Protein 1TZF (pdb70)

CATH classification: 3.90.550.10

Radius of gyration: 19.55 Å; Cα contacts (8 Å, |Δi|>4): 509; chains: 1; bounding box: 61×42×56 Å

Sequence (251 aa):
MASKAVILAGGLGVKPKPMVEIGGKPILWHIMKMYSVHGIKDFIICCGYKGYVIKEYFANYFLHMSDVTFHMAENRMEVHHKRVEPWNVTLVDTGDSSMTGGRLKRVAEYVKDDEAFLFTYGDGVADLDIKATIDFHKAHGKKATLTATFPPGRFGALDIQAGQVRSFQEKPKGDGAMINGGFFVLNPSVIDLIDNDATTWEQEPLMTLAQQGELMAFEHPGFWQPMDTLRDKVYLEGLWEKGKAPWKTWE

Secondary structure (DSSP, 8-state):
---EEEEEE-S-----GGG-EETTEEHHHHHHHHHHHTT--EEEEEE-TTHHHHHHHHHTHHHHHS-EEEEGGGTEEEETT------EEEEEE--SS--HHHHHHHTGGGTTTSS-EEEEETTEEE---HHHHHHHHHHH--SEEEEEEPPPP-SEEEEEETTEEEEEEES-S--S--EE---EEE-GGGGGG--STT--TTTHHHHHHHHTT-EEEEEE-S-EEE--SHHHHHHHHHHHHTT--TT----

Nearest PDB structures (foldseek):
  1tzf-assembly1_A  TM=1.004E+00  e=7.314E-57  Salmonella enterica subsp. enterica serovar Typhi str. CT18
  1wvc-assembly1_A  TM=9.328E-01  e=2.925E-48  Salmonella enterica subsp. enterica serovar Typhi str. CT18
  7x8k-assembly1_A  TM=7.142E-01  e=1.013E-17  Arabidopsis thaliana
  7d73-assembly1_A  TM=6.877E-01  e=1.681E-13  Homo sapiens
  5j49-assembly1_A  TM=6.948E-01  e=1.161E-11  Paraburkholderia xenovorans LB400

Foldseek 3Di:
DAAEEEEEFADDDVATQQQDDAPQGRLLVLVCVLVVVLVRAEYEYQYAVNLVVVVVCVVCVQVSVADWDQPPVVRDIGHPPDDDRPHHYHYDHQYNDFAPLQSVLVCLVVCVPPQKYKYFYSFKFWLDNLNVQQVVCVVVVFQKEFEWEFAWFPAWDFDDDPNDTPDIHGGDRGDDGTDGLGGMIGGSCLNVQRDHRHDHCVPRSVVVCVVVVRYYYDYDHGTMAGQDDVVSVVVSNVCVVVVNHSRPPDD

Structure (mmCIF, N/CA/C/O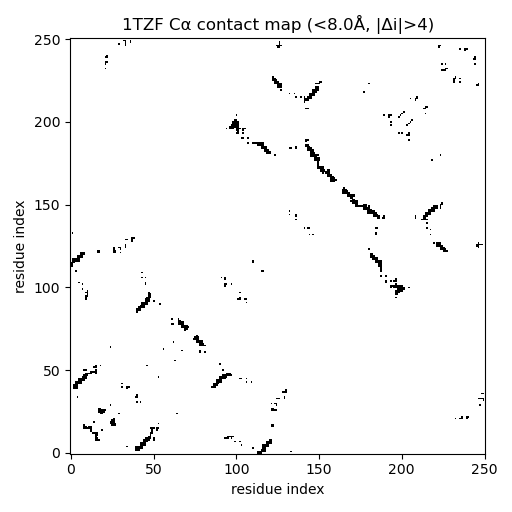 backbone):
data_1TZF
#
_entry.id   1TZF
#
_cell.length_a   88.500
_cell.length_b   88.500
_cell.length_c   162.300
_cell.angle_alpha   90.00
_cell.angle_beta   90.00
_cell.angle_gamma   120.00
#
_symmetry.space_group_name_H-M   'P 63 2 2'
#
loop_
_entity.id
_entity.type
_entity.pdbx_description
1 polymer 'Glucose-1-phosphate cytidylyltransferase'
2 non-polymer 'MAGNESIUM ION'
3 non-polymer "[CYTIDINE-5'-PHOSPHATE]-BETA-GLUCOSYL-PHOSPHORIC ACID ESTER"
4 water water
#
loop_
_atom_site.group_PDB
_atom_site.id
_atom_site.type_symbol
_atom_site.label_atom_id
_atom_site.label_alt_id
_atom_site.label_comp_id
_atom_site.label_asym_id
_atom_site.label_entity_id
_atom_site.label_seq_id
_atom_site.pdbx_PDB_ins_code
_atom_site.Cartn_x
_atom_site.Cartn_y
_atom_site.Cartn_z
_atom_site.occupancy
_atom_site.B_iso_or_equiv
_atom_site.auth_seq_id
_atom_site.auth_comp_id
_atom_site.auth_asym_id
_atom_site.auth_atom_id
_atom_site.pdbx_PDB_model_num
ATOM 1 N N . MET A 1 1 ? 32.588 11.289 5.431 1.00 83.61 1 MET A N 1
ATOM 2 C CA . MET A 1 1 ? 33.139 10.520 6.532 1.00 85.54 1 MET A CA 1
ATOM 3 C C . MET A 1 1 ? 32.072 9.758 7.350 1.00 89.39 1 MET A C 1
ATOM 4 O O . MET A 1 1 ? 31.391 8.850 6.859 1.00 91.22 1 MET A O 1
ATOM 9 N N . ALA A 1 2 ? 31.965 10.154 8.630 1.00 74.82 2 ALA A N 1
ATOM 10 C CA . ALA A 1 2 ? 31.022 9.587 9.579 1.00 66.61 2 ALA A CA 1
ATOM 11 C C . ALA A 1 2 ? 29.626 10.019 9.186 1.00 53.69 2 ALA A C 1
ATOM 12 O O . ALA A 1 2 ? 29.405 11.188 8.913 1.00 48.63 2 ALA A O 1
ATOM 14 N N . SER A 1 3 ? 28.680 9.099 9.135 1.00 39.96 3 SER A N 1
ATOM 15 C CA . SER A 1 3 ? 27.357 9.508 8.727 1.00 37.56 3 SER A CA 1
ATOM 16 C C . SER A 1 3 ? 26.252 8.803 9.503 1.00 40.24 3 SER A C 1
ATOM 17 O O . SER A 1 3 ? 25.067 8.901 9.168 1.00 34.60 3 SER A O 1
ATOM 20 N N . LYS A 1 4 ? 26.638 8.068 10.535 1.00 31.54 4 LYS A N 1
ATOM 21 C CA . LYS A 1 4 ? 25.629 7.388 11.305 1.00 35.79 4 LYS A CA 1
ATOM 22 C C . LYS A 1 4 ? 25.796 7.672 12.764 1.00 41.86 4 LYS A C 1
ATOM 23 O O . LYS A 1 4 ? 26.929 7.716 13.248 1.00 35.23 4 LYS A O 1
ATOM 29 N N . ALA A 1 5 ? 24.657 7.850 13.444 1.00 39.51 5 ALA A N 1
ATOM 30 C CA . ALA A 1 5 ? 24.671 8.087 14.885 1.00 31.18 5 ALA A CA 1
ATOM 31 C C . ALA A 1 5 ? 24.030 6.920 15.632 1.00 24.14 5 ALA A C 1
ATOM 32 O O . ALA A 1 5 ? 22.913 6.483 15.340 1.00 25.40 5 ALA A O 1
ATOM 34 N N . VAL A 1 6 ? 24.803 6.385 16.560 1.00 23.00 6 VAL A N 1
ATOM 35 C CA . VAL A 1 6 ? 24.408 5.269 17.383 1.00 22.39 6 VAL A CA 1
ATOM 36 C C . VAL A 1 6 ? 23.956 5.797 18.710 1.00 23.75 6 VAL A C 1
ATOM 37 O O . VAL A 1 6 ? 24.683 6.488 19.415 1.00 25.36 6 VAL A O 1
ATOM 41 N N . ILE A 1 7 ? 22.744 5.465 19.059 1.00 24.83 7 ILE A N 1
ATOM 42 C CA . ILE A 1 7 ? 22.238 5.982 20.318 1.00 29.32 7 ILE A CA 1
ATOM 43 C C . ILE A 1 7 ? 21.806 4.907 21.294 1.00 24.65 7 ILE A C 1
ATOM 44 O O . ILE A 1 7 ? 21.104 3.983 20.915 1.00 25.20 7 ILE A O 1
ATOM 49 N N . LEU A 1 8 ? 22.229 5.087 22.547 1.00 28.75 8 LEU A N 1
ATOM 50 C CA . LEU A 1 8 ? 21.938 4.211 23.665 1.00 26.47 8 LEU A CA 1
ATOM 51 C C . LEU A 1 8 ? 20.585 4.516 24.242 1.00 28.75 8 LEU A C 1
ATOM 52 O O . LEU A 1 8 ? 20.297 5.649 24.632 1.00 26.82 8 LEU A O 1
ATOM 57 N N . ALA A 1 9 ? 19.768 3.471 24.299 1.00 28.65 9 ALA A N 1
ATOM 58 C CA . ALA A 1 9 ? 18.418 3.617 24.827 1.00 28.03 9 ALA A CA 1
ATOM 59 C C . ALA A 1 9 ? 17.946 2.422 25.649 1.00 27.83 9 ALA A C 1
ATOM 60 O O . ALA A 1 9 ? 16.752 2.188 25.819 1.00 29.72 9 ALA A O 1
ATOM 62 N N . GLY A 1 10 ? 18.899 1.666 26.173 1.00 24.55 10 GLY A N 1
ATOM 63 C CA . GLY A 1 10 ? 18.597 0.514 26.999 1.00 20.93 10 GLY A CA 1
ATOM 64 C C . GLY A 1 10 ? 18.753 0.906 28.464 1.00 32.16 10 GLY A C 1
ATOM 65 O O . GLY A 1 10 ? 18.691 2.097 28.820 1.00 28.72 10 GLY A O 1
ATOM 66 N N . GLY A 1 11 ? 18.973 -0.096 29.313 1.00 31.56 11 GLY A N 1
ATOM 67 C CA . GLY A 1 11 ? 19.126 0.114 30.735 1.00 32.24 11 GLY A CA 1
ATOM 68 C C . GLY A 1 11 ? 17.809 -0.044 31.511 1.00 51.23 11 GLY A C 1
ATOM 69 O O . GLY A 1 11 ? 16.889 -0.771 31.114 1.00 51.87 11 GLY A O 1
ATOM 70 N N . LEU A 1 12 ? 17.770 0.679 32.624 1.00 58.96 12 LEU A N 1
ATOM 71 C CA . LEU A 1 12 ? 16.715 0.766 33.610 1.00 67.26 12 LEU A CA 1
ATOM 72 C C . LEU A 1 12 ? 15.304 1.179 33.189 1.00 89.67 12 LEU A C 1
ATOM 73 O O . LEU A 1 12 ? 15.020 1.939 32.252 1.00 85.99 12 LEU A O 1
ATOM 78 N N . GLY A 1 13 ? 14.424 0.642 34.022 1.00 100.00 13 GLY A N 1
ATOM 79 C CA . GLY A 1 13 ? 12.980 0.762 34.010 1.00 100.00 13 GLY A CA 1
ATOM 80 C C . GLY A 1 13 ? 12.433 -0.250 35.036 1.00 100.00 13 GLY A C 1
ATOM 81 O O . GLY A 1 13 ? 13.149 -1.101 35.610 1.00 100.00 13 GLY A O 1
ATOM 82 N N . VAL A 1 22 ? 6.396 1.950 32.946 1.00 84.64 22 VAL A N 1
ATOM 83 C CA . VAL A 1 22 ? 7.709 2.397 32.513 1.00 85.97 22 VAL A CA 1
ATOM 84 C C . VAL A 1 22 ? 7.948 2.300 31.024 1.00 73.56 22 VAL A C 1
ATOM 85 O O . VAL A 1 22 ? 7.397 1.476 30.289 1.00 65.62 22 VAL A O 1
ATOM 89 N N . LYS A 1 23 ? 8.855 3.183 30.640 1.00 60.81 23 LYS A N 1
ATOM 90 C CA . LYS A 1 23 ? 9.331 3.357 29.307 1.00 50.74 23 LYS A CA 1
ATOM 91 C C . LYS A 1 23 ? 10.812 3.643 29.356 1.00 42.84 23 LYS A C 1
ATOM 92 O O . LYS A 1 23 ? 11.391 3.990 30.406 1.00 30.77 23 LYS A O 1
ATOM 98 N N . PRO A 1 24 ? 11.426 3.489 28.200 1.00 34.45 24 PRO A N 1
ATOM 99 C CA . PRO A 1 24 ? 12.839 3.753 28.128 1.00 34.33 24 PRO A CA 1
ATOM 100 C C . PRO A 1 24 ? 13.124 5.237 28.410 1.00 40.53 24 PRO A C 1
ATOM 101 O O . PRO A 1 24 ? 12.343 6.149 28.072 1.00 33.93 24 PRO A O 1
ATOM 105 N N . LYS A 1 25 ? 14.261 5.457 29.064 1.00 28.25 25 LYS A N 1
ATOM 106 C CA . LYS A 1 25 ? 14.688 6.780 29.420 1.00 33.02 25 LYS A CA 1
ATOM 107 C C . LYS A 1 25 ? 14.590 7.792 28.282 1.00 35.43 25 LYS A C 1
ATOM 108 O O . LYS A 1 25 ? 14.142 8.931 28.482 1.00 33.50 25 LYS A O 1
ATOM 114 N N . PRO A 1 26 ? 15.029 7.391 27.087 1.00 22.95 26 PRO A N 1
ATOM 115 C CA . PRO A 1 26 ? 15.017 8.311 25.957 1.00 25.74 26 PRO A CA 1
ATOM 116 C C . PRO A 1 26 ? 13.635 8.703 25.441 1.00 30.23 26 PRO A C 1
ATOM 117 O O . PRO A 1 26 ? 13.444 9.690 24.689 1.00 26.09 26 PRO A O 1
ATOM 121 N N . MET A 1 27 ? 12.669 7.925 25.915 1.00 20.56 27 MET A N 1
ATOM 122 C CA . MET A 1 27 ? 11.288 8.130 25.566 1.00 21.79 27 MET A CA 1
ATOM 123 C C . MET A 1 27 ? 10.656 9.231 26.414 1.00 29.64 27 MET A C 1
ATOM 124 O O . MET A 1 27 ? 9.602 9.747 26.091 1.00 25.93 27 MET A O 1
ATOM 129 N N . VAL A 1 28 ? 11.287 9.593 27.528 1.00 32.67 28 VAL A N 1
ATOM 130 C CA . VAL A 1 28 ? 10.749 10.662 28.368 1.00 27.71 28 VAL A CA 1
ATOM 131 C C . VAL A 1 28 ? 10.642 11.927 27.511 1.00 33.86 28 VAL A C 1
ATOM 132 O O . VAL A 1 28 ? 11.532 12.242 26.715 1.00 35.69 28 VAL A O 1
ATOM 136 N N . GLU A 1 29 ? 9.550 12.659 27.639 1.00 32.16 29 GLU A N 1
ATOM 137 C CA . GLU A 1 29 ? 9.406 13.816 26.780 1.00 35.20 29 GLU A CA 1
ATOM 138 C C . GLU A 1 29 ? 9.725 15.166 27.328 1.00 33.10 29 GLU A C 1
ATOM 139 O O . GLU A 1 29 ? 9.808 15.403 28.526 1.00 33.05 29 GLU A O 1
ATOM 145 N N . ILE A 1 30 ? 9.844 16.028 26.325 1.00 23.80 30 ILE A N 1
ATOM 146 C CA . ILE A 1 30 ? 10.093 17.431 26.439 1.00 21.41 30 ILE A CA 1
ATOM 147 C C . ILE A 1 30 ? 9.341 18.052 25.292 1.00 31.11 30 ILE A C 1
ATOM 148 O O . ILE A 1 30 ? 9.599 17.758 24.107 1.00 22.96 30 ILE A O 1
ATOM 153 N N . GLY A 1 31 ? 8.388 18.889 25.665 1.00 37.04 31 GLY A N 1
ATOM 154 C CA . GLY A 1 31 ? 7.549 19.584 24.703 1.00 39.03 31 GLY A CA 1
ATOM 155 C C . GLY A 1 31 ? 6.701 18.610 23.925 1.00 33.20 31 GLY A C 1
ATOM 156 O O . GLY A 1 31 ? 6.391 18.829 22.758 1.00 27.55 31 GLY A O 1
ATOM 157 N N . GLY A 1 32 ? 6.368 17.523 24.604 1.00 29.95 32 GLY A N 1
ATOM 158 C CA . GLY A 1 32 ? 5.549 16.482 24.033 1.00 31.48 32 GLY A CA 1
ATOM 159 C C . GLY A 1 32 ? 6.322 15.526 23.139 1.00 43.60 32 GLY A C 1
ATOM 160 O O . GLY A 1 32 ? 5.732 14.667 22.483 1.00 42.18 32 GLY A O 1
ATOM 161 N N . LYS A 1 33 ? 7.641 15.661 23.091 1.00 29.86 33 LYS A N 1
ATOM 162 C CA . LYS A 1 33 ? 8.412 14.765 22.254 1.00 27.68 33 LYS A CA 1
ATOM 163 C C . LYS A 1 33 ? 9.514 14.097 23.055 1.00 34.75 33 LYS A C 1
ATOM 164 O O . LYS A 1 33 ? 10.105 14.717 23.929 1.00 34.72 33 LYS A O 1
ATOM 170 N N . PRO A 1 34 ? 9.765 12.832 22.760 1.00 27.98 34 PRO A N 1
ATOM 171 C CA . PRO A 1 34 ? 10.803 12.080 23.426 1.00 27.87 34 PRO A CA 1
ATOM 172 C C . PRO A 1 34 ? 12.114 12.796 23.240 1.00 31.37 34 PRO A C 1
ATOM 173 O O . PRO A 1 34 ? 12.397 13.348 22.158 1.00 21.30 34 PRO A O 1
ATOM 177 N N . ILE A 1 35 ? 12.908 12.759 24.308 1.00 30.50 35 ILE A N 1
ATOM 178 C CA . ILE A 1 35 ? 14.202 13.408 24.281 1.00 27.09 35 ILE A CA 1
ATOM 179 C C . ILE A 1 35 ? 15.043 12.855 23.160 1.00 25.14 35 ILE A C 1
ATOM 180 O O . ILE A 1 35 ? 15.832 13.562 22.532 1.00 21.26 35 ILE A O 1
ATOM 185 N N . LEU A 1 36 ? 14.842 11.564 22.938 1.00 24.96 36 LEU A N 1
ATOM 186 C CA . LEU A 1 36 ? 15.527 10.858 21.885 1.00 27.67 36 LEU A CA 1
ATOM 187 C C . LEU A 1 36 ? 15.357 11.607 20.565 1.00 34.65 36 LEU A C 1
ATOM 188 O O . LEU A 1 36 ? 16.317 11.771 19.813 1.00 34.28 36 LEU A O 1
ATOM 193 N N . TRP A 1 37 ? 14.125 12.054 20.285 1.00 26.56 37 TRP A N 1
ATOM 194 C CA . TRP A 1 37 ? 13.833 12.801 19.066 1.00 25.81 37 TRP A CA 1
ATOM 195 C C . TRP A 1 37 ? 14.597 14.125 19.048 1.00 31.13 37 TRP A C 1
ATOM 196 O O . TRP A 1 37 ? 15.058 14.565 18.004 1.00 25.67 37 TRP A O 1
ATOM 207 N N . HIS A 1 38 ? 14.724 14.762 20.214 1.00 22.14 38 HIS A N 1
ATOM 208 C CA . HIS A 1 38 ? 15.468 16.010 20.294 1.00 20.67 38 HIS A CA 1
ATOM 209 C C . HIS A 1 38 ? 16.932 15.822 19.900 1.00 27.24 38 HIS A C 1
ATOM 210 O O . HIS A 1 38 ? 17.574 16.644 19.253 1.00 25.01 38 HIS A O 1
ATOM 217 N N . ILE A 1 39 ? 17.481 14.716 20.328 1.00 22.91 39 ILE A N 1
ATOM 218 C CA . ILE A 1 39 ? 18.862 14.435 20.032 1.00 26.49 39 ILE A CA 1
ATOM 219 C C . ILE A 1 39 ? 19.022 14.148 18.548 1.00 30.11 39 ILE A C 1
ATOM 220 O O . ILE A 1 39 ? 19.987 14.591 17.925 1.00 24.95 39 ILE A O 1
ATOM 225 N N . MET A 1 40 ? 18.055 13.407 17.990 1.00 22.20 40 MET A N 1
ATOM 226 C CA . MET A 1 40 ? 18.055 13.096 16.555 1.00 26.92 40 MET A CA 1
ATOM 227 C C . MET A 1 40 ? 17.997 14.375 15.731 1.00 33.18 40 MET A C 1
ATOM 228 O O . MET A 1 40 ? 18.657 14.509 14.703 1.00 31.37 40 MET A O 1
ATOM 233 N N . LYS A 1 41 ? 17.218 15.334 16.229 1.00 34.00 41 LYS A N 1
ATOM 234 C CA . LYS A 1 41 ? 17.097 16.627 15.583 1.00 31.89 41 LYS A CA 1
ATOM 235 C C . LYS A 1 41 ? 18.428 17.354 15.617 1.00 33.79 41 LYS A C 1
ATOM 236 O O . LYS A 1 41 ? 18.813 17.997 14.652 1.00 28.87 41 LYS A O 1
ATOM 242 N N . MET A 1 42 ? 19.152 17.201 16.730 1.00 32.71 42 MET A N 1
ATOM 243 C CA . MET A 1 42 ? 20.471 17.815 16.862 1.00 33.71 42 MET A CA 1
ATOM 244 C C . MET A 1 42 ? 21.432 17.307 15.791 1.00 34.73 42 MET A C 1
ATOM 245 O O . MET A 1 42 ? 22.173 18.049 15.139 1.00 32.14 42 MET A O 1
ATOM 250 N N . TYR A 1 43 ? 21.429 16.008 15.616 1.00 26.47 43 TYR A N 1
ATOM 251 C CA . TYR A 1 43 ? 22.299 15.431 14.631 1.00 26.11 43 TYR A CA 1
ATOM 252 C C . TYR A 1 43 ? 21.820 15.816 13.265 1.00 27.77 43 TYR A C 1
ATOM 253 O O . TYR A 1 43 ? 22.584 16.152 12.383 1.00 34.75 43 TYR A O 1
ATOM 262 N N . SER A 1 44 ? 20.529 15.725 13.091 1.00 23.99 44 SER A N 1
ATOM 263 C CA . SER A 1 44 ? 20.002 15.994 11.797 1.00 27.53 44 SER A CA 1
ATOM 264 C C . SER A 1 44 ? 20.305 17.356 11.228 1.00 36.10 44 SER A C 1
ATOM 265 O O . SER A 1 44 ? 20.531 17.477 10.030 1.00 39.53 44 SER A O 1
ATOM 268 N N . VAL A 1 45 ? 20.323 18.367 12.088 1.00 37.44 45 VAL A N 1
ATOM 269 C CA . VAL A 1 45 ? 20.651 19.731 11.673 1.00 39.91 45 VAL A CA 1
ATOM 270 C C . VAL A 1 45 ? 22.151 19.838 11.339 1.00 39.68 45 VAL A C 1
ATOM 271 O O . VAL A 1 45 ? 22.584 20.752 10.654 1.00 44.29 45 VAL A O 1
ATOM 275 N N . HIS A 1 46 ? 22.941 18.880 11.821 1.00 28.85 46 HIS A N 1
ATOM 276 C CA . HIS A 1 46 ? 24.349 18.851 11.548 1.00 34.48 46 HIS A CA 1
ATOM 277 C C . HIS A 1 46 ? 24.646 17.904 10.421 1.00 42.24 46 HIS A C 1
ATOM 278 O O . HIS A 1 46 ? 25.794 17.492 10.264 1.00 46.42 46 HIS A O 1
ATOM 285 N N . GLY A 1 47 ? 23.579 17.581 9.660 1.00 28.77 47 GLY A N 1
ATOM 286 C CA . GLY A 1 47 ? 23.650 16.703 8.494 1.00 28.25 47 GLY A CA 1
ATOM 287 C C . GLY A 1 47 ? 23.628 15.188 8.735 1.00 45.05 47 GLY A C 1
ATOM 288 O O . GLY A 1 47 ? 23.704 14.397 7.789 1.00 51.40 47 GLY A O 1
ATOM 289 N N . ILE A 1 48 ? 23.537 14.748 9.984 1.00 38.14 48 ILE A N 1
ATOM 290 C CA . ILE A 1 48 ? 23.512 13.331 10.263 1.00 33.11 48 ILE A CA 1
ATOM 291 C C . ILE A 1 48 ? 22.102 12.836 10.288 1.00 28.29 48 ILE A C 1
ATOM 292 O O . ILE A 1 48 ? 21.334 13.259 11.122 1.00 30.44 48 ILE A O 1
ATOM 297 N N . LYS A 1 49 ? 21.793 11.961 9.334 1.00 23.53 49 LYS A N 1
ATOM 298 C CA . LYS A 1 49 ? 20.461 11.421 9.171 1.00 30.89 49 LYS A CA 1
ATOM 299 C C . LYS A 1 49 ? 20.305 9.894 9.196 1.00 42.74 49 LYS A C 1
ATOM 300 O O . LYS A 1 49 ? 19.238 9.358 8.883 1.00 41.81 49 LYS A O 1
ATOM 306 N N . ASP A 1 50 ? 21.360 9.185 9.573 1.00 26.58 50 ASP A N 1
ATOM 307 C CA . ASP A 1 50 ? 21.297 7.750 9.653 1.00 20.81 50 ASP A CA 1
ATOM 308 C C . ASP A 1 50 ? 21.469 7.450 11.106 1.00 28.20 50 ASP A C 1
ATOM 309 O O . ASP A 1 50 ? 22.499 7.839 11.690 1.00 29.10 50 ASP A O 1
ATOM 314 N N . PHE A 1 51 ? 20.466 6.763 11.660 1.00 26.67 51 PHE A N 1
ATOM 315 C CA . PHE A 1 51 ? 20.453 6.417 13.070 1.00 23.29 51 PHE A CA 1
ATOM 316 C C . PHE A 1 51 ? 20.331 4.939 13.384 1.00 34.31 51 PHE A C 1
ATOM 317 O O . PHE A 1 51 ? 19.661 4.176 12.690 1.00 33.75 51 PHE A O 1
ATOM 325 N N . ILE A 1 52 ? 20.997 4.559 14.465 1.00 28.39 52 ILE A N 1
ATOM 326 C CA . ILE A 1 52 ? 20.945 3.209 14.983 1.00 30.19 52 ILE A CA 1
ATOM 327 C C . ILE A 1 52 ? 20.595 3.283 16.465 1.00 28.76 52 ILE A C 1
ATOM 328 O O . ILE A 1 52 ? 21.304 3.870 17.292 1.00 24.99 52 ILE A O 1
ATOM 333 N N . ILE A 1 53 ? 19.463 2.718 16.795 1.00 23.49 53 ILE A N 1
ATOM 334 C CA . ILE A 1 53 ? 19.046 2.775 18.169 1.00 25.44 53 ILE A CA 1
ATOM 335 C C . ILE A 1 53 ? 19.242 1.483 18.923 1.00 30.80 53 ILE A C 1
ATOM 336 O O . ILE A 1 53 ? 18.713 0.426 18.546 1.00 30.80 53 ILE A O 1
ATOM 341 N N . CYS A 1 54 ? 20.044 1.576 19.984 1.00 25.42 54 CYS A N 1
ATOM 342 C CA . CYS A 1 54 ? 20.308 0.399 20.774 1.00 26.47 54 CYS A CA 1
ATOM 343 C C . CYS A 1 54 ? 19.227 0.246 21.793 1.00 32.10 54 CYS A C 1
ATOM 344 O O . CYS A 1 54 ? 19.282 0.927 22.816 1.00 31.25 54 CYS A O 1
ATOM 347 N N . CYS A 1 55 ? 18.268 -0.636 21.492 1.00 25.94 55 CYS A N 1
ATOM 348 C CA . CYS A 1 55 ? 17.135 -0.887 22.371 1.00 27.89 55 CYS A CA 1
ATOM 349 C C . CYS A 1 55 ? 17.340 -1.970 23.415 1.00 31.01 55 CYS A C 1
ATOM 350 O O . CYS A 1 55 ? 18.056 -2.949 23.246 1.00 29.16 55 CYS A O 1
ATOM 353 N N . GLY A 1 56 ? 16.631 -1.817 24.510 1.00 31.76 56 GLY A N 1
ATOM 354 C CA . GLY A 1 56 ? 16.699 -2.828 25.536 1.00 28.93 56 GLY A CA 1
ATOM 355 C C . GLY A 1 56 ? 15.301 -3.103 26.060 1.00 29.03 56 GLY A C 1
ATOM 356 O O . GLY A 1 56 ? 14.326 -3.232 25.317 1.00 30.64 56 GLY A O 1
ATOM 357 N N . TYR A 1 57 ? 15.207 -3.130 27.381 1.00 28.88 57 TYR A N 1
ATOM 358 C CA . TYR A 1 57 ? 13.957 -3.364 28.077 1.00 28.77 57 TYR A CA 1
ATOM 359 C C . TYR A 1 57 ? 12.930 -2.296 27.710 1.00 33.45 57 TYR A C 1
ATOM 360 O O . TYR A 1 57 ? 13.241 -1.114 27.807 1.00 41.14 57 TYR A O 1
ATOM 369 N N . LYS A 1 58 ? 11.721 -2.697 27.296 1.00 28.22 58 LYS A N 1
ATOM 370 C CA . LYS A 1 58 ? 10.686 -1.742 26.890 1.00 26.32 58 LYS A CA 1
ATOM 371 C C . LYS A 1 58 ? 10.987 -1.172 25.486 1.00 30.05 58 LYS A C 1
ATOM 372 O O . LYS A 1 58 ? 10.372 -0.197 25.011 1.00 31.02 58 LYS A O 1
ATOM 378 N N . GLY A 1 59 ? 11.958 -1.771 24.808 1.00 26.59 59 GLY A N 1
ATOM 379 C CA . GLY A 1 59 ? 12.324 -1.299 23.487 1.00 35.28 59 GLY A CA 1
ATOM 380 C C . GLY A 1 59 ? 11.172 -1.108 22.489 1.00 30.11 59 GLY A C 1
ATOM 381 O O . GLY A 1 59 ? 11.163 -0.183 21.669 1.00 29.67 59 GLY A O 1
ATOM 382 N N . TYR A 1 60 ? 10.202 -2.001 22.545 1.00 27.51 60 TYR A N 1
ATOM 383 C CA . TYR A 1 60 ? 9.061 -1.969 21.648 1.00 23.54 60 TYR A CA 1
ATOM 384 C C . TYR A 1 60 ? 8.382 -0.630 21.684 1.00 19.16 60 TYR A C 1
ATOM 385 O O . TYR A 1 60 ? 7.767 -0.154 20.721 1.00 24.91 60 TYR A O 1
ATOM 394 N N . VAL A 1 61 ? 8.519 0.013 22.818 1.00 21.78 61 VAL A N 1
ATOM 395 C CA . VAL A 1 61 ? 7.914 1.332 22.936 1.00 21.71 61 VAL A CA 1
ATOM 396 C C . VAL A 1 61 ? 8.521 2.267 21.874 1.00 24.92 61 VAL A C 1
ATOM 397 O O . VAL A 1 61 ? 7.879 3.068 21.193 1.00 20.26 61 VAL A O 1
ATOM 401 N N . ILE A 1 62 ? 9.815 2.141 21.747 1.00 20.21 62 ILE A N 1
ATOM 402 C CA . ILE A 1 62 ? 10.558 2.900 20.778 1.00 21.47 62 ILE A CA 1
ATOM 403 C C . ILE A 1 62 ? 10.166 2.461 19.377 1.00 29.78 62 ILE A C 1
ATOM 404 O O . ILE A 1 62 ? 9.976 3.269 18.462 1.00 24.64 62 ILE A O 1
ATOM 409 N N . LYS A 1 63 ? 10.030 1.147 19.205 1.00 26.77 63 LYS A N 1
ATOM 410 C CA . LYS A 1 63 ? 9.626 0.652 17.900 1.00 28.60 63 LYS A CA 1
ATOM 411 C C . LYS A 1 63 ? 8.268 1.205 17.480 1.00 25.54 63 LYS A C 1
ATOM 412 O O . LYS A 1 63 ? 8.103 1.652 16.352 1.00 22.11 63 LYS A O 1
ATOM 418 N N . GLU A 1 64 ? 7.297 1.159 18.404 1.00 18.09 64 GLU A N 1
ATOM 419 C CA . GLU A 1 64 ? 5.936 1.618 18.114 1.00 25.14 64 GLU A CA 1
ATOM 420 C C . GLU A 1 64 ? 5.892 3.086 17.731 1.00 26.85 64 GLU A C 1
ATOM 421 O O . GLU A 1 64 ? 5.145 3.565 16.868 1.00 22.59 64 GLU A O 1
ATOM 427 N N . TYR A 1 65 ? 6.751 3.816 18.403 1.00 21.51 65 TYR A N 1
ATOM 428 C CA . TYR A 1 65 ? 6.831 5.208 18.145 1.00 21.19 65 TYR A CA 1
ATOM 429 C C . TYR A 1 65 ? 7.209 5.500 16.703 1.00 22.00 65 TYR A C 1
ATOM 430 O O . TYR A 1 65 ? 6.534 6.261 16.023 1.00 18.52 65 TYR A O 1
ATOM 439 N N . PHE A 1 66 ? 8.340 4.934 16.266 1.00 22.61 66 PHE A N 1
ATOM 440 C CA . PHE A 1 66 ? 8.791 5.160 14.915 1.00 21.65 66 PHE A CA 1
ATOM 441 C C . PHE A 1 66 ? 7.850 4.543 13.944 1.00 26.36 66 PHE A C 1
ATOM 442 O O . PHE A 1 66 ? 7.605 5.124 12.907 1.00 35.04 66 PHE A O 1
ATOM 450 N N . ALA A 1 67 ? 7.310 3.381 14.282 1.00 19.27 67 ALA A N 1
ATOM 451 C CA . ALA A 1 67 ? 6.353 2.773 13.392 1.00 16.66 67 ALA A CA 1
ATOM 452 C C . ALA A 1 67 ? 5.117 3.688 13.235 1.00 30.08 67 ALA A C 1
ATOM 453 O O . ALA A 1 67 ? 4.430 3.654 12.227 1.00 26.67 67 ALA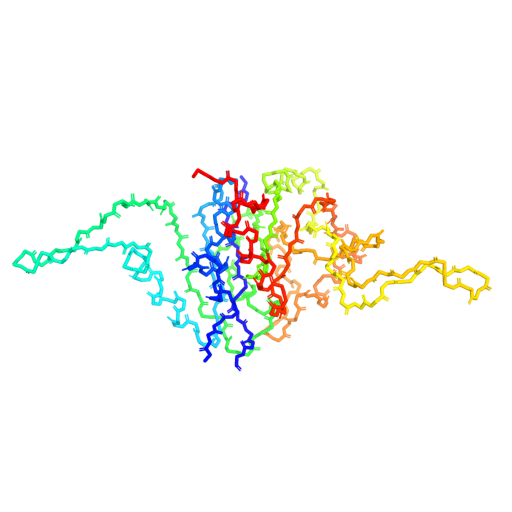 A O 1
ATOM 455 N N . ASN A 1 68 ? 4.804 4.534 14.220 1.00 24.15 68 ASN A N 1
ATOM 456 C CA . ASN A 1 68 ? 3.639 5.400 14.091 1.00 21.43 68 ASN A CA 1
ATOM 457 C C . ASN A 1 68 ? 4.030 6.813 14.308 1.00 24.86 68 ASN A C 1
ATOM 458 O O . ASN A 1 68 ? 3.330 7.557 14.994 1.00 17.39 68 ASN A O 1
ATOM 463 N N . TYR A 1 69 ? 5.169 7.128 13.720 1.00 22.23 69 TYR A N 1
ATOM 464 C CA . TYR A 1 69 ? 5.807 8.423 13.821 1.00 17.45 69 TYR A CA 1
ATOM 465 C C . TYR A 1 69 ? 4.906 9.630 13.651 1.00 25.75 69 TYR A C 1
ATOM 466 O O . TYR A 1 69 ? 4.805 10.448 14.568 1.00 29.74 69 TYR A O 1
ATOM 475 N N . PHE A 1 70 ? 4.246 9.761 12.488 1.00 22.63 70 PHE A N 1
ATOM 476 C CA . PHE A 1 70 ? 3.376 10.924 12.261 1.00 17.36 70 PHE A CA 1
ATOM 477 C C . PHE A 1 70 ? 2.163 10.934 13.113 1.00 16.37 70 PHE A C 1
ATOM 478 O O . PHE A 1 70 ? 1.690 11.976 13.439 1.00 18.24 70 PHE A O 1
ATOM 486 N N . LEU A 1 71 ? 1.646 9.765 13.409 1.00 24.49 71 LEU A N 1
ATOM 487 C CA . LEU A 1 71 ? 0.472 9.663 14.245 1.00 28.17 71 LEU A CA 1
ATOM 488 C C . LEU A 1 71 ? 0.852 10.246 15.620 1.00 32.50 71 LEU A C 1
ATOM 489 O O . LEU A 1 71 ? 0.132 10.997 16.258 1.00 34.74 71 LEU A O 1
ATOM 494 N N . HIS A 1 72 ? 2.033 9.918 16.080 1.00 23.42 72 HIS A N 1
ATOM 495 C CA . HIS A 1 72 ? 2.485 10.447 17.341 1.00 24.62 72 HIS A CA 1
ATOM 496 C C . HIS A 1 72 ? 2.694 11.965 17.290 1.00 32.99 72 HIS A C 1
ATOM 497 O O . HIS A 1 72 ? 2.244 12.714 18.158 1.00 30.44 72 HIS A O 1
ATOM 504 N N . MET A 1 73 ? 3.396 12.402 16.251 1.00 27.71 73 MET A N 1
ATOM 505 C CA . MET A 1 73 ? 3.784 13.778 16.051 1.00 24.50 73 MET A CA 1
ATOM 506 C C . MET A 1 73 ? 2.799 14.794 15.618 1.00 23.77 73 MET A C 1
ATOM 507 O O . MET A 1 73 ? 3.024 15.944 15.925 1.00 32.42 73 MET A O 1
ATOM 512 N N . SER A 1 74 ? 1.747 14.427 14.903 1.00 29.60 74 SER A N 1
ATOM 513 C CA . SER A 1 74 ? 0.839 15.468 14.458 1.00 31.03 74 SER A CA 1
ATOM 514 C C . SER A 1 74 ? -0.641 15.174 14.513 1.00 28.93 74 SER A C 1
ATOM 515 O O . SER A 1 74 ? -1.053 14.092 14.874 1.00 27.30 74 SER A O 1
ATOM 518 N N . ASP A 1 75 ? -1.430 16.197 14.134 1.00 22.55 75 ASP A N 1
ATOM 519 C CA . ASP A 1 75 ? -2.876 16.078 14.055 1.00 23.33 75 ASP A CA 1
ATOM 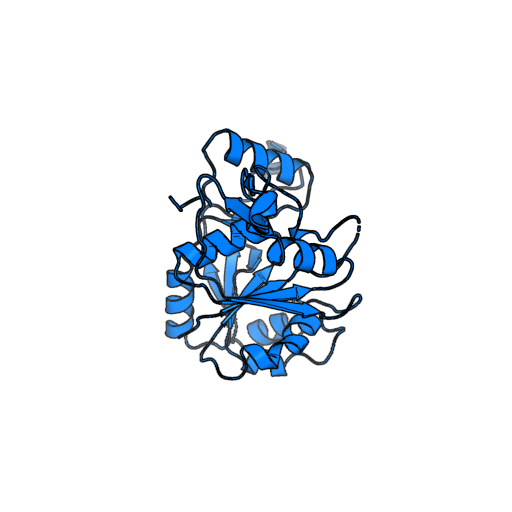520 C C . ASP A 1 75 ? -3.192 15.319 12.766 1.00 32.03 75 ASP A C 1
ATOM 521 O O . ASP A 1 75 ? -2.498 15.456 11.750 1.00 24.96 75 ASP A O 1
ATOM 526 N N . VAL A 1 76 ? -4.199 14.458 12.802 1.00 32.71 76 VAL A N 1
ATOM 527 C CA . VAL A 1 76 ? -4.470 13.685 11.607 1.00 27.47 76 VAL A CA 1
ATOM 528 C C . VAL A 1 76 ? -5.931 13.570 11.260 1.00 27.95 76 VAL A C 1
ATOM 529 O O . VAL A 1 76 ? -6.821 13.804 12.053 1.00 26.67 76 VAL A O 1
ATOM 533 N N . THR A 1 77 ? -6.167 13.179 10.041 1.00 28.04 77 THR A N 1
ATOM 534 C CA . THR A 1 77 ? -7.520 12.976 9.633 1.00 22.09 77 THR A CA 1
ATOM 535 C C . THR A 1 77 ? -7.567 11.648 8.987 1.00 29.51 77 THR A C 1
ATOM 536 O O . THR A 1 77 ? -6.772 11.355 8.108 1.00 30.24 77 THR A O 1
ATOM 540 N N . PHE A 1 78 ? -8.481 10.848 9.478 1.00 25.45 78 PHE A N 1
ATOM 541 C CA . PHE A 1 78 ? -8.688 9.534 8.960 1.00 19.41 78 PHE A CA 1
ATOM 542 C C . PHE A 1 78 ? -9.855 9.627 8.002 1.00 28.24 78 PHE A C 1
ATOM 543 O O . PHE A 1 78 ? -10.978 9.899 8.435 1.00 32.04 78 PHE A O 1
ATOM 551 N N . HIS A 1 79 ? -9.563 9.435 6.710 1.00 26.01 79 HIS A N 1
ATOM 552 C CA . HIS A 1 79 ? -10.540 9.432 5.630 1.00 20.62 79 HIS A CA 1
ATOM 553 C C . HIS A 1 79 ? -10.893 7.984 5.527 1.00 31.23 79 HIS A C 1
ATOM 554 O O . HIS A 1 79 ? -10.327 7.223 4.753 1.00 35.94 79 HIS A O 1
ATOM 561 N N . MET A 1 80 ? -11.786 7.599 6.402 1.00 34.54 80 MET A N 1
ATOM 562 C CA . MET A 1 80 ? -12.167 6.231 6.510 1.00 38.41 80 MET A CA 1
ATOM 563 C C . MET A 1 80 ? -12.572 5.564 5.227 1.00 49.77 80 MET A C 1
ATOM 564 O O . MET A 1 80 ? -12.112 4.467 4.924 1.00 55.51 80 MET A O 1
ATOM 569 N N . ALA A 1 81 ? -13.453 6.226 4.502 1.00 46.18 81 ALA A N 1
ATOM 570 C CA . ALA A 1 81 ? -13.957 5.690 3.265 1.00 45.65 81 ALA A CA 1
ATOM 571 C C . ALA A 1 81 ? -12.851 5.237 2.353 1.00 50.06 81 ALA A C 1
ATOM 572 O O . ALA A 1 81 ? -12.954 4.170 1.769 1.00 59.08 81 ALA A O 1
ATOM 574 N N . GLU A 1 82 ? -11.805 6.057 2.258 1.00 39.39 8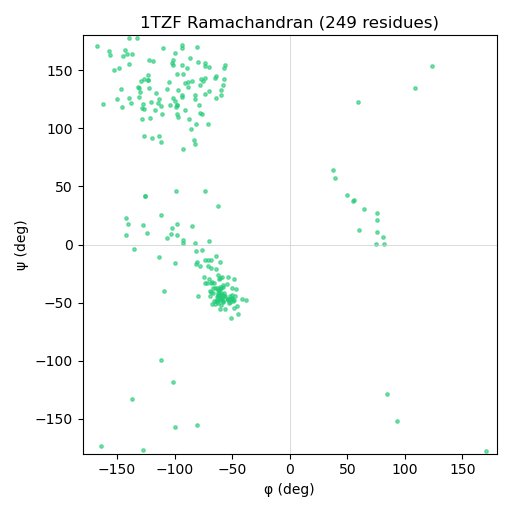2 GLU A N 1
ATOM 575 C CA . GLU A 1 82 ? -10.659 5.777 1.408 1.00 41.73 82 GLU A CA 1
ATOM 576 C C . GLU A 1 82 ? -9.524 5.048 2.092 1.00 53.76 82 GLU A C 1
ATOM 577 O O . GLU A 1 82 ? -8.473 4.854 1.483 1.00 52.91 82 GLU A O 1
ATOM 583 N N . ASN A 1 83 ? -9.717 4.674 3.346 1.00 58.44 83 ASN A N 1
ATOM 584 C CA . ASN A 1 83 ? -8.662 3.986 4.076 1.00 60.30 83 ASN A CA 1
ATOM 585 C C . ASN A 1 83 ? -7.353 4.776 4.091 1.00 48.23 83 ASN A C 1
ATOM 586 O O . ASN A 1 83 ? -6.238 4.246 3.981 1.00 50.26 83 ASN A O 1
ATOM 591 N N . ARG A 1 84 ? -7.513 6.074 4.209 1.00 34.83 84 ARG A N 1
ATOM 592 C CA . ARG A 1 84 ? -6.388 6.958 4.198 1.00 33.70 84 ARG A CA 1
ATOM 593 C C . ARG A 1 84 ? -6.289 7.841 5.434 1.00 37.74 84 ARG A C 1
ATOM 594 O O . ARG A 1 84 ? -7.267 8.369 5.955 1.00 37.26 84 ARG A O 1
ATOM 602 N N . MET A 1 85 ? -5.061 8.040 5.876 1.00 34.74 85 MET A N 1
ATOM 603 C CA . MET A 1 85 ? -4.785 8.890 7.006 1.00 33.17 85 MET A CA 1
ATOM 604 C C . MET A 1 85 ? -4.050 10.116 6.522 1.00 36.13 85 MET A C 1
ATOM 605 O O . MET A 1 85 ? -2.966 10.008 5.973 1.00 35.92 85 MET A O 1
ATOM 610 N N . GLU A 1 86 ? -4.651 11.274 6.726 1.00 33.79 86 GLU A N 1
ATOM 611 C CA . GLU A 1 86 ? -4.055 12.519 6.305 1.00 25.20 86 GLU A CA 1
ATOM 612 C C . GLU A 1 86 ? -3.350 13.147 7.487 1.00 29.86 86 GLU A C 1
ATOM 613 O O . GLU A 1 86 ? -3.938 13.189 8.577 1.00 26.57 86 GLU A O 1
ATOM 619 N N . VAL A 1 87 ? -2.096 13.606 7.255 1.00 24.87 87 VAL A N 1
ATOM 620 C CA . VAL A 1 87 ? -1.284 14.254 8.267 1.00 23.48 87 VAL A CA 1
ATOM 621 C C . VAL A 1 87 ? -1.319 15.762 8.066 1.00 40.38 87 VAL A C 1
ATOM 622 O O . VAL A 1 87 ? -1.038 16.234 6.974 1.00 36.21 87 VAL A O 1
ATOM 626 N N . HIS A 1 88 ? -1.683 16.514 9.119 1.00 37.04 88 HIS A N 1
ATOM 627 C CA . HIS A 1 88 ? -1.745 17.969 9.058 1.00 31.94 88 HIS A CA 1
ATOM 628 C C . HIS A 1 88 ? -0.410 18.554 9.415 1.00 33.35 88 HIS A C 1
ATOM 629 O O . HIS A 1 88 ? 0.274 18.091 10.330 1.00 35.22 88 HIS A O 1
ATOM 636 N N . HIS A 1 89 ? -0.029 19.583 8.704 1.00 34.04 89 HIS A N 1
ATOM 637 C CA . HIS A 1 89 ? 1.250 20.191 8.993 1.00 41.63 89 HIS A CA 1
ATOM 638 C C . HIS A 1 89 ? 2.384 19.156 9.069 1.00 42.74 89 HIS A C 1
ATOM 639 O O . HIS A 1 89 ? 3.252 19.191 9.941 1.00 39.61 89 HIS A O 1
ATOM 646 N N . LYS A 1 90 ? 2.372 18.209 8.126 1.00 32.67 90 LYS A N 1
ATOM 647 C CA . LYS A 1 90 ? 3.378 17.186 8.061 1.00 28.02 90 LYS A CA 1
ATOM 648 C C . LYS A 1 90 ? 4.776 17.779 7.882 1.00 44.90 90 LYS A C 1
ATOM 649 O O . LYS A 1 90 ? 5.002 18.667 7.045 1.00 51.95 90 LYS A O 1
ATOM 655 N N . ARG A 1 91 ? 5.706 17.279 8.699 1.00 37.23 91 ARG A N 1
ATOM 656 C CA . ARG A 1 91 ? 7.100 17.689 8.685 1.00 29.98 91 ARG A CA 1
ATOM 657 C C . ARG A 1 91 ? 7.938 16.461 8.555 1.00 33.29 91 ARG A C 1
ATOM 658 O O . ARG A 1 91 ? 8.275 15.801 9.544 1.00 28.98 91 ARG A O 1
ATOM 666 N N . VAL A 1 92 ? 8.241 16.186 7.307 1.00 41.60 92 VAL A N 1
ATOM 667 C CA . VAL A 1 92 ? 9.036 15.048 6.936 1.00 50.21 92 VAL A CA 1
ATOM 668 C C . VAL A 1 92 ? 10.441 15.138 7.454 1.00 48.77 92 VAL A C 1
ATOM 669 O O . VAL A 1 92 ? 11.021 16.226 7.496 1.00 53.55 92 VAL A O 1
ATOM 673 N N . GLU A 1 93 ? 10.940 13.963 7.832 1.00 47.10 93 GLU A N 1
ATOM 674 C CA . GLU A 1 93 ? 12.281 13.728 8.352 1.00 55.24 93 GLU A CA 1
ATOM 675 C C . GLU A 1 93 ? 12.875 12.583 7.529 1.00 50.71 93 GLU A C 1
ATOM 676 O O . GLU A 1 93 ? 12.474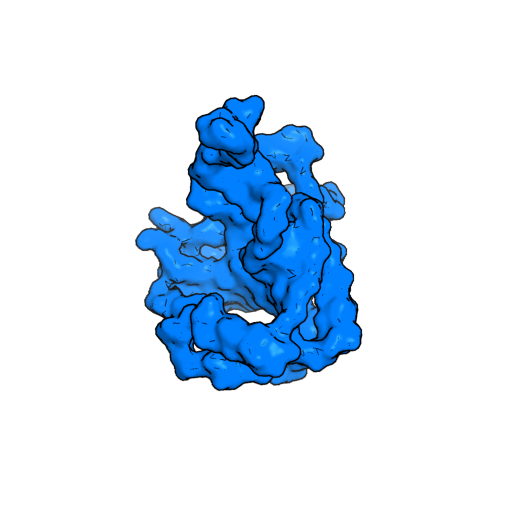 11.420 7.598 1.00 51.31 93 GLU A O 1
ATOM 687 N N . PRO A 1 94 ? 13.821 12.970 6.700 1.00 42.36 94 PRO A N 1
ATOM 688 C CA . PRO A 1 94 ? 14.527 12.128 5.755 1.00 46.26 94 PRO A CA 1
ATOM 689 C C . PRO A 1 94 ? 15.533 11.194 6.403 1.00 51.47 94 PRO A C 1
ATOM 690 O O . PRO A 1 94 ? 16.681 11.037 5.963 1.00 60.26 94 PRO A O 1
ATOM 694 N N . TRP A 1 95 ? 15.071 10.561 7.459 1.00 38.41 95 TRP A N 1
ATOM 695 C CA . TRP A 1 95 ? 15.921 9.676 8.214 1.00 32.17 95 TRP A CA 1
ATOM 696 C C . TRP A 1 95 ? 15.712 8.196 7.932 1.00 31.19 95 TRP A C 1
ATOM 697 O O . TRP A 1 95 ? 14.668 7.737 7.457 1.00 31.55 95 TRP A O 1
ATOM 708 N N . ASN A 1 96 ? 16.765 7.475 8.286 1.00 25.37 96 ASN A N 1
ATOM 709 C CA . ASN A 1 96 ? 16.842 6.046 8.253 1.00 28.60 96 ASN A CA 1
ATOM 710 C C . ASN A 1 96 ? 17.032 5.723 9.717 1.00 29.04 96 ASN A C 1
ATOM 711 O O . ASN A 1 96 ? 18.013 6.130 10.312 1.00 30.24 96 ASN A O 1
ATOM 716 N N . VAL A 1 97 ? 16.084 5.048 10.315 1.00 23.99 97 VAL A N 1
ATOM 717 C CA . VAL A 1 97 ? 16.218 4.747 11.717 1.00 17.04 97 VAL A CA 1
ATOM 718 C C . VAL A 1 97 ? 16.189 3.264 11.998 1.00 26.10 97 VAL A C 1
ATOM 719 O O . VAL A 1 97 ? 15.162 2.603 11.870 1.00 30.44 97 VAL A O 1
ATOM 723 N N . THR A 1 98 ? 17.347 2.732 12.368 1.00 21.34 98 THR A N 1
ATOM 724 C CA . THR A 1 98 ? 17.458 1.324 12.680 1.00 19.20 98 THR A CA 1
ATOM 725 C C . THR A 1 98 ? 17.280 1.111 14.180 1.00 30.10 98 THR A C 1
ATOM 726 O O . THR A 1 98 ? 17.944 1.740 15.018 1.00 28.35 98 THR A O 1
ATOM 730 N N . LEU A 1 99 ? 16.389 0.188 14.496 1.00 31.21 99 LEU A N 1
ATOM 731 C CA . LEU A 1 99 ? 16.087 -0.211 15.863 1.00 28.22 99 LEU A CA 1
ATOM 732 C C . LEU A 1 99 ? 16.579 -1.616 16.104 1.00 28.11 99 LEU A C 1
ATOM 733 O O . LEU A 1 99 ? 16.122 -2.601 15.517 1.00 25.73 99 LEU A O 1
ATOM 738 N N . VAL A 1 100 ? 17.576 -1.700 16.948 1.00 29.12 100 VAL A N 1
ATOM 739 C CA . VAL A 1 100 ? 18.156 -2.986 17.211 1.00 26.32 100 VAL A CA 1
ATOM 740 C C . VAL A 1 100 ? 17.951 -3.380 18.655 1.00 40.99 100 VAL A C 1
ATOM 741 O O . VAL A 1 100 ? 18.232 -2.622 19.595 1.00 33.67 100 VAL A O 1
ATOM 745 N N . ASP A 1 101 ? 17.458 -4.588 18.817 1.00 32.44 101 ASP A N 1
ATOM 746 C CA . ASP A 1 101 ? 17.275 -5.076 20.145 1.00 31.61 101 ASP A CA 1
ATOM 747 C C . ASP A 1 101 ? 18.665 -5.457 20.633 1.00 25.44 101 ASP A C 1
ATOM 748 O O . ASP A 1 101 ? 19.259 -6.409 20.127 1.00 25.35 101 ASP A O 1
ATOM 753 N N . THR A 1 102 ? 19.199 -4.734 21.609 1.00 25.71 102 THR A N 1
ATOM 754 C CA . THR A 1 102 ? 20.549 -5.029 22.086 1.00 34.44 102 THR A CA 1
ATOM 755 C C . THR A 1 102 ? 20.661 -5.777 23.408 1.00 34.79 102 THR A C 1
ATOM 756 O O . THR A 1 102 ? 21.768 -5.908 23.946 1.00 27.26 102 THR A O 1
ATOM 760 N N . GLY A 1 103 ? 19.542 -6.263 23.935 1.00 26.61 103 GLY A N 1
ATOM 761 C CA . GLY A 1 103 ? 19.591 -7.002 25.189 1.00 26.16 103 GLY A CA 1
ATOM 762 C C . GLY A 1 103 ? 18.999 -6.229 26.353 1.00 35.89 103 GLY A C 1
ATOM 763 O O . GLY A 1 103 ? 19.267 -5.056 26.546 1.00 33.26 103 GLY A O 1
ATOM 764 N N . ASP A 1 104 ? 18.182 -6.905 27.145 1.00 36.54 104 ASP A N 1
ATOM 765 C CA . ASP A 1 104 ? 17.563 -6.273 28.302 1.00 38.00 104 ASP A CA 1
ATOM 766 C C . ASP A 1 104 ? 18.605 -5.938 29.366 1.00 38.28 104 ASP A C 1
ATOM 767 O O . ASP A 1 104 ? 18.475 -4.944 30.087 1.00 37.88 104 ASP A O 1
ATOM 772 N N . SER A 1 105 ? 19.635 -6.790 29.424 1.00 29.04 105 SER A N 1
ATOM 773 C CA . SER A 1 105 ? 20.728 -6.709 30.383 1.00 38.61 105 SER A CA 1
ATOM 774 C C . SER A 1 105 ? 22.062 -6.091 29.940 1.00 46.59 105 SER A C 1
ATOM 775 O O . SER A 1 105 ? 22.909 -5.755 30.770 1.00 43.29 105 SER A O 1
ATOM 778 N N . SER A 1 106 ? 22.287 -5.949 28.643 1.00 41.53 106 SER A N 1
ATOM 779 C CA . SER A 1 106 ? 23.559 -5.400 28.251 1.00 39.17 106 SER A CA 1
ATOM 780 C C . SER A 1 106 ? 23.897 -4.034 28.849 1.00 39.29 106 SER A C 1
ATOM 781 O O . SER A 1 106 ? 23.055 -3.208 29.243 1.00 26.60 106 SER A O 1
ATOM 784 N N . MET A 1 107 ? 25.204 -3.852 28.898 1.00 31.33 107 MET A N 1
ATOM 785 C CA . MET A 1 107 ? 25.877 -2.678 29.361 1.00 24.96 107 MET A CA 1
ATOM 786 C C . MET A 1 107 ? 26.118 -1.857 28.138 1.00 25.74 107 MET A C 1
ATOM 787 O O . MET A 1 107 ? 25.907 -2.328 27.011 1.00 22.97 107 MET A O 1
ATOM 792 N N . THR A 1 108 ? 26.534 -0.626 28.368 1.00 19.64 108 THR A N 1
ATOM 793 C CA . THR A 1 108 ? 26.759 0.284 27.269 1.00 22.86 108 THR A CA 1
ATOM 794 C C . THR A 1 108 ? 27.728 -0.173 26.228 1.00 27.49 108 THR A C 1
ATOM 795 O O . THR A 1 108 ? 27.459 0.051 25.045 1.00 24.77 108 THR A O 1
ATOM 799 N N . GLY A 1 109 ? 28.843 -0.769 26.658 1.00 25.56 109 GLY A N 1
ATOM 800 C CA . GLY A 1 109 ? 29.792 -1.254 25.676 1.00 33.15 109 GLY A CA 1
ATOM 801 C C . GLY A 1 109 ? 29.170 -2.444 24.926 1.00 37.58 109 GLY A C 1
ATOM 802 O O . GLY A 1 109 ? 29.279 -2.615 23.697 1.00 31.52 109 GLY A O 1
ATOM 803 N N . GLY A 1 110 ? 28.485 -3.277 25.703 1.00 32.24 110 GLY A N 1
ATOM 804 C CA . GLY A 1 110 ? 27.835 -4.427 25.132 1.00 30.93 110 GLY A CA 1
ATOM 805 C C . GLY A 1 110 ? 26.913 -4.061 23.964 1.00 29.51 110 GLY A C 1
ATOM 806 O O . GLY A 1 110 ? 26.951 -4.694 22.909 1.00 30.40 110 GLY A O 1
ATOM 807 N N . ARG A 1 111 ? 26.081 -3.033 24.165 1.00 32.27 111 ARG A N 1
ATOM 808 C CA . ARG A 1 111 ? 25.127 -2.563 23.159 1.00 31.20 111 ARG A CA 1
ATOM 809 C C . ARG A 1 111 ? 25.783 -2.111 21.867 1.00 30.49 111 ARG A C 1
ATOM 810 O O . ARG A 1 111 ? 25.299 -2.383 20.759 1.00 33.26 111 ARG A O 1
ATOM 818 N N . LEU A 1 112 ? 26.887 -1.401 22.039 1.00 28.20 112 LEU A N 1
ATOM 819 C CA . LEU A 1 112 ? 27.652 -0.900 20.916 1.00 33.97 112 LEU A CA 1
ATOM 820 C C . LEU A 1 112 ? 28.168 -2.062 20.088 1.00 29.33 112 LEU A C 1
ATOM 821 O O . LEU A 1 112 ? 28.050 -2.074 18.867 1.00 25.43 112 LEU A O 1
ATOM 826 N N . LYS A 1 113 ? 28.753 -3.027 20.794 1.00 28.44 113 LYS A N 1
ATOM 827 C CA . LYS A 1 113 ? 29.277 -4.220 20.164 1.00 28.13 113 LYS A CA 1
ATOM 828 C C . LYS A 1 113 ? 28.168 -4.838 19.317 1.00 36.07 113 LYS A C 1
ATOM 829 O O . LYS A 1 113 ? 28.333 -5.128 18.136 1.00 33.35 113 LYS A O 1
ATOM 835 N N . ARG A 1 114 ? 27.005 -4.998 19.947 1.00 30.83 114 ARG A N 1
ATOM 836 C CA . ARG A 1 114 ? 25.828 -5.556 19.298 1.00 26.91 114 ARG A CA 1
ATOM 837 C C . ARG A 1 114 ? 25.555 -4.960 17.928 1.00 41.08 114 ARG A C 1
ATOM 838 O O . ARG A 1 114 ? 25.109 -5.677 17.019 1.00 41.09 114 ARG A O 1
ATOM 846 N N . VAL A 1 115 ? 25.780 -3.645 17.794 1.00 28.63 115 VAL A N 1
ATOM 847 C CA . VAL A 1 115 ? 25.474 -2.987 16.541 1.00 24.96 115 VAL A CA 1
ATOM 848 C C . VAL A 1 115 ? 26.628 -2.774 15.578 1.00 30.95 115 VAL A C 1
ATOM 849 O O . VAL A 1 115 ? 26.470 -2.092 14.546 1.00 26.60 115 VAL A O 1
ATOM 853 N N . ALA A 1 116 ? 27.774 -3.379 15.920 1.00 26.33 116 ALA A N 1
ATOM 854 C CA . ALA A 1 116 ? 28.997 -3.277 15.128 1.00 26.33 116 ALA A CA 1
ATOM 855 C C . ALA A 1 116 ? 28.781 -3.287 13.605 1.00 38.10 116 ALA A C 1
ATOM 856 O O . ALA A 1 116 ? 29.338 -2.472 12.851 1.00 34.38 116 ALA A O 1
ATOM 858 N N . GLU A 1 117 ? 27.971 -4.268 13.211 1.00 38.16 117 GLU A N 1
ATOM 859 C CA . GLU A 1 117 ? 27.510 -4.621 11.868 1.00 37.49 117 GLU A CA 1
ATOM 860 C C . GLU A 1 117 ? 27.161 -3.393 11.083 1.00 36.15 117 GLU A C 1
ATOM 861 O O . GLU A 1 117 ? 27.523 -3.236 9.922 1.00 50.02 117 GLU A O 1
ATOM 867 N N . TYR A 1 118 ? 26.410 -2.535 11.742 1.00 30.78 118 TYR A N 1
ATOM 868 C CA . TYR A 1 118 ? 25.915 -1.311 11.167 1.00 33.22 118 TYR A CA 1
ATOM 869 C C . TYR A 1 118 ? 26.915 -0.179 10.963 1.00 35.47 118 TYR A C 1
ATOM 870 O O . TYR A 1 118 ? 26.560 0.758 10.270 1.00 38.51 118 TYR A O 1
ATOM 879 N N . VAL A 1 119 ? 28.131 -0.232 11.549 1.00 36.79 119 VAL A N 1
ATOM 880 C CA . VAL A 1 119 ? 29.103 0.868 11.382 1.00 37.17 119 VAL A CA 1
ATOM 881 C C . VAL A 1 119 ? 30.509 0.390 11.094 1.00 47.64 119 VAL A C 1
ATOM 882 O O . VAL A 1 119 ? 31.424 1.213 10.907 1.00 45.43 119 VAL A O 1
ATOM 886 N N . LYS A 1 120 ? 30.633 -0.927 11.119 1.00 49.22 120 LYS A N 1
ATOM 887 C CA . LYS A 1 120 ? 31.867 -1.640 10.919 1.00 56.49 120 LYS A CA 1
ATOM 888 C C . LYS A 1 120 ? 32.681 -1.203 9.699 1.00 66.10 120 LYS A C 1
ATOM 889 O O . LYS A 1 120 ? 33.918 -1.285 9.710 1.00 64.90 120 LYS A O 1
ATOM 895 N N . ASP A 1 121 ? 32.010 -0.724 8.648 1.00 58.84 121 ASP A N 1
ATOM 896 C CA . ASP A 1 121 ? 32.745 -0.310 7.462 1.00 62.80 121 ASP A CA 1
ATOM 897 C C . ASP A 1 121 ? 32.759 1.168 7.148 1.00 71.83 121 ASP A C 1
ATOM 898 O O . ASP A 1 121 ? 32.927 1.539 5.984 1.00 65.57 121 ASP A O 1
ATOM 903 N N . ASP A 1 122 ? 32.588 1.978 8.200 1.00 70.99 122 ASP A N 1
ATOM 904 C CA . ASP A 1 122 ? 32.588 3.437 8.129 1.00 69.77 122 ASP A CA 1
ATOM 905 C C . ASP A 1 122 ? 33.953 3.969 8.621 1.00 66.45 122 ASP A C 1
ATOM 906 O O . ASP A 1 122 ? 34.646 3.285 9.414 1.00 50.42 122 ASP A O 1
ATOM 911 N N . GLU A 1 123 ? 34.348 5.179 8.145 1.00 59.32 123 GLU A N 1
ATOM 912 C CA . GLU A 1 123 ? 35.619 5.763 8.570 1.00 59.20 123 GLU A CA 1
ATOM 913 C C . GLU A 1 123 ? 35.506 6.007 10.065 1.00 49.95 123 GLU A C 1
ATOM 914 O O . GLU A 1 123 ? 36.370 5.654 10.876 1.00 34.19 123 GLU A O 1
ATOM 920 N N . ALA A 1 124 ? 34.375 6.614 10.416 1.00 43.78 124 ALA A N 1
ATOM 921 C CA . ALA A 1 124 ? 34.069 6.905 11.790 1.00 39.93 124 ALA A CA 1
ATOM 922 C C . ALA A 1 124 ? 32.584 7.023 11.898 1.00 41.14 124 ALA A C 1
ATOM 923 O O . ALA A 1 124 ? 31.885 7.171 10.890 1.00 34.75 124 ALA A O 1
ATOM 925 N N . PHE A 1 125 ? 32.131 6.946 13.133 1.00 37.03 125 PHE A N 1
ATOM 926 C CA . PHE A 1 125 ? 30.725 7.059 13.434 1.00 30.34 125 PHE A CA 1
ATOM 927 C C . PHE A 1 125 ? 30.542 7.783 14.765 1.00 35.13 125 PHE A C 1
ATOM 928 O O . PHE A 1 125 ? 31.468 7.905 15.573 1.00 28.56 125 PHE A O 1
ATOM 936 N N . LEU A 1 126 ? 29.329 8.268 14.957 1.00 33.65 126 LEU A N 1
ATOM 937 C CA . LEU A 1 126 ? 28.945 8.993 16.137 1.00 32.80 126 LEU A CA 1
ATOM 938 C C . LEU A 1 126 ? 28.241 8.093 17.103 1.00 28.32 126 LEU A C 1
ATOM 939 O O . LEU A 1 126 ? 27.544 7.198 16.676 1.00 28.28 126 LEU A O 1
ATOM 944 N N . PHE A 1 127 ? 28.428 8.360 18.383 1.00 22.04 127 PHE A N 1
ATOM 945 C CA . PHE A 1 127 ? 27.826 7.568 19.436 1.00 15.78 127 PHE A CA 1
ATOM 946 C C . PHE A 1 127 ? 27.479 8.426 20.623 1.00 26.57 127 PHE A C 1
ATOM 947 O O . PHE A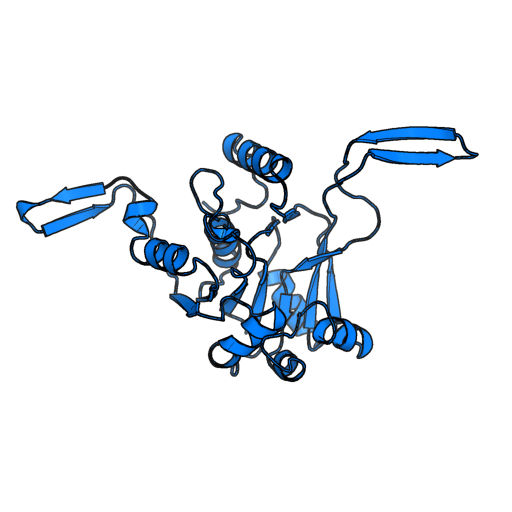 1 127 ? 28.280 9.257 21.071 1.00 26.25 127 PHE A O 1
ATOM 955 N N . THR A 1 128 ? 26.276 8.249 21.155 1.00 27.89 128 THR A N 1
ATOM 956 C CA . THR A 1 128 ? 25.918 9.079 22.293 1.00 25.36 128 THR A CA 1
ATOM 957 C C . THR A 1 128 ? 24.835 8.470 23.153 1.00 25.89 128 THR A C 1
ATOM 958 O O . THR A 1 128 ? 24.160 7.529 22.740 1.00 23.74 128 THR A O 1
ATOM 962 N N . TYR A 1 129 ? 24.698 9.064 24.343 1.00 23.89 129 TYR A N 1
ATOM 963 C CA . TYR A 1 129 ? 23.698 8.745 25.345 1.00 19.79 129 TYR A CA 1
ATOM 964 C C . TYR A 1 129 ? 22.350 9.283 24.869 1.00 28.66 129 TYR A C 1
ATOM 965 O O . TYR A 1 129 ? 22.304 10.351 24.239 1.00 23.41 129 TYR A O 1
ATOM 974 N N . GLY A 1 130 ? 21.245 8.555 25.139 1.00 28.86 130 GLY A N 1
ATOM 975 C CA . GLY A 1 130 ? 19.909 9.006 24.709 1.00 25.46 130 GLY A CA 1
ATOM 976 C C . GLY A 1 130 ? 19.236 9.977 25.686 1.00 34.70 130 GLY A C 1
ATOM 977 O O . GLY A 1 130 ? 18.025 10.220 25.630 1.00 35.43 130 GLY A O 1
ATOM 978 N N . ASP A 1 131 ? 20.022 10.553 26.602 1.00 29.60 131 ASP A N 1
ATOM 979 C CA . ASP A 1 131 ? 19.444 11.456 27.571 1.00 29.72 131 ASP A CA 1
ATOM 980 C C . ASP A 1 131 ? 20.114 12.832 27.690 1.00 34.09 131 ASP A C 1
ATOM 981 O O . ASP A 1 131 ? 19.866 13.534 28.662 1.00 33.42 131 ASP A O 1
ATOM 986 N N . GLY A 1 132 ? 20.934 13.258 26.720 1.00 25.93 132 GLY A N 1
ATOM 987 C CA . GLY A 1 132 ? 21.553 14.574 26.871 1.00 20.07 132 GLY A CA 1
ATOM 988 C C . GLY A 1 132 ? 21.429 15.445 25.645 1.00 22.64 132 GLY A C 1
ATOM 989 O O . GLY A 1 132 ? 21.652 15.011 24.510 1.00 28.29 132 GLY A O 1
ATOM 990 N N . VAL A 1 133 ? 21.077 16.694 25.868 1.00 20.50 133 VAL A N 1
ATOM 991 C CA . VAL A 1 133 ? 20.945 17.611 24.735 1.00 26.29 133 VAL A CA 1
ATOM 992 C C . VAL A 1 133 ? 21.923 18.782 24.842 1.00 22.97 133 VAL A C 1
ATOM 993 O O . VAL A 1 133 ? 22.360 19.107 25.921 1.00 26.67 133 VAL A O 1
ATOM 997 N N . ALA A 1 134 ? 22.265 19.442 23.750 1.00 20.35 134 ALA A N 1
ATOM 998 C CA . ALA A 1 134 ? 23.201 20.564 23.834 1.00 19.09 134 ALA A CA 1
ATOM 999 C C . ALA A 1 134 ? 23.191 21.319 22.556 1.00 25.30 134 ALA A C 1
ATOM 1000 O O . ALA A 1 134 ? 22.635 20.848 21.591 1.00 43.61 134 ALA A O 1
ATOM 1002 N N . ASP A 1 135 ? 23.841 22.465 22.527 1.00 29.38 135 ASP A N 1
ATOM 1003 C CA . ASP A 1 135 ? 23.941 23.239 21.295 1.00 30.34 135 ASP A CA 1
ATOM 1004 C C . ASP A 1 135 ? 25.312 22.941 20.669 1.00 36.48 135 ASP A C 1
ATOM 1005 O O . ASP A 1 135 ? 26.031 23.830 20.256 1.00 40.91 135 ASP A O 1
ATOM 1010 N N . LEU A 1 136 ? 25.688 21.667 20.613 1.00 29.61 136 LEU A N 1
ATOM 1011 C CA . LEU A 1 136 ? 26.972 21.244 20.088 1.00 30.07 136 LEU A CA 1
ATOM 1012 C C . LEU A 1 136 ? 27.093 21.216 18.556 1.00 38.42 136 LEU A C 1
ATOM 1013 O O . LEU A 1 136 ? 26.198 20.772 17.823 1.00 36.05 136 LEU A O 1
ATOM 1018 N N . ASP A 1 137 ? 28.239 21.699 18.069 1.00 42.35 137 ASP A N 1
ATOM 1019 C CA . ASP A 1 137 ? 28.505 21.697 16.653 1.00 39.49 137 ASP A CA 1
ATOM 1020 C C . ASP A 1 137 ? 29.007 20.327 16.238 1.00 38.04 137 ASP A C 1
ATOM 1021 O O . ASP A 1 137 ? 30.214 20.057 16.213 1.00 32.13 137 ASP A O 1
ATOM 1026 N N . ILE A 1 138 ? 28.042 19.468 15.942 1.00 37.34 138 ILE A N 1
ATOM 1027 C CA . ILE A 1 138 ? 28.350 18.110 15.537 1.00 37.56 138 ILE A CA 1
ATOM 1028 C C . ILE A 1 138 ? 29.401 18.005 14.434 1.00 28.89 138 ILE A C 1
ATOM 1029 O O . ILE A 1 138 ? 30.377 17.259 14.549 1.00 29.90 138 ILE A O 1
ATOM 1034 N N . LYS A 1 139 ? 29.218 18.780 13.381 1.00 34.68 139 LYS A N 1
ATOM 1035 C CA . LYS A 1 139 ? 30.173 18.788 12.289 1.00 35.49 139 LYS A CA 1
ATOM 1036 C C . LYS A 1 139 ? 31.589 19.065 12.822 1.00 40.98 139 LYS A C 1
ATOM 1037 O O . LYS A 1 139 ? 32.587 18.382 12.511 1.00 37.51 139 LYS A O 1
ATOM 1043 N N . ALA A 1 140 ? 31.659 20.086 13.664 1.00 36.36 140 ALA A N 1
ATOM 1044 C CA . ALA A 1 140 ? 32.895 20.496 14.298 1.00 37.70 140 ALA A CA 1
ATOM 1045 C C . ALA A 1 140 ? 33.641 19.334 14.953 1.00 41.21 140 ALA A C 1
ATOM 1046 O O . ALA A 1 140 ? 34.859 19.148 14.826 1.00 35.39 140 ALA A O 1
ATOM 1048 N N . THR A 1 141 ? 32.887 18.550 15.703 1.00 41.98 141 THR A N 1
ATOM 1049 C CA . THR A 1 141 ? 33.475 17.431 16.399 1.00 43.34 141 THR A CA 1
ATOM 1050 C C . THR A 1 141 ? 33.989 16.385 15.431 1.00 34.99 141 THR A C 1
ATOM 1051 O O . THR A 1 141 ? 34.975 15.713 15.708 1.00 31.09 141 THR A O 1
ATOM 1055 N N . ILE A 1 142 ? 33.301 16.243 14.305 1.00 31.28 142 ILE A N 1
ATOM 1056 C CA . ILE A 1 142 ? 33.710 15.264 13.313 1.00 37.11 142 ILE A CA 1
ATOM 1057 C C . ILE A 1 142 ? 35.043 15.650 12.688 1.00 46.66 142 ILE A C 1
ATOM 1058 O O . ILE A 1 142 ? 36.006 14.875 12.613 1.00 43.33 142 ILE A O 1
ATOM 1063 N N . ASP A 1 143 ? 35.072 16.897 12.246 1.00 38.44 143 ASP A N 1
ATOM 1064 C CA . ASP A 1 143 ? 36.250 17.440 11.643 1.00 35.21 143 ASP A CA 1
ATOM 1065 C C . ASP A 1 143 ? 37.377 17.350 12.641 1.00 41.66 143 ASP A C 1
ATOM 1066 O O . ASP A 1 143 ? 38.488 16.894 12.351 1.00 42.89 143 ASP A O 1
ATOM 1071 N N . PHE A 1 144 ? 37.075 17.749 13.863 1.00 35.17 144 PHE A N 1
ATOM 1072 C CA . PHE A 1 144 ? 38.075 17.650 14.910 1.00 33.53 144 PHE A CA 1
ATOM 1073 C C . PHE A 1 144 ? 38.623 16.221 15.031 1.00 35.88 144 PHE A C 1
ATOM 1074 O O . PHE A 1 144 ? 39.828 16.011 15.140 1.00 35.41 144 PHE A O 1
ATOM 1082 N N . HIS A 1 145 ? 37.732 15.222 15.047 1.00 28.82 145 HIS A N 1
ATOM 1083 C CA . HIS A 1 145 ? 38.182 13.853 15.188 1.00 27.20 145 HIS A CA 1
ATOM 1084 C C . HIS A 1 145 ? 39.079 13.442 14.004 1.00 38.66 145 HIS A C 1
ATOM 1085 O O . HIS A 1 145 ? 40.138 12.820 14.177 1.00 34.28 145 HIS A O 1
ATOM 1092 N N . LYS A 1 146 ? 38.654 13.805 12.793 1.00 37.28 146 LYS A N 1
ATOM 1093 C CA . LYS A 1 146 ? 39.417 13.502 11.596 1.00 38.91 146 LYS A CA 1
ATOM 1094 C C . LYS A 1 146 ? 40.838 14.060 11.674 1.00 44.40 146 LYS A C 1
ATOM 1095 O O . LYS A 1 146 ? 41.803 13.382 11.316 1.00 40.67 146 LYS A O 1
ATOM 1101 N N . ALA A 1 147 ? 40.918 15.310 12.149 1.00 37.69 147 ALA A N 1
ATOM 1102 C CA . ALA A 1 147 ? 42.136 16.081 12.313 1.00 39.33 147 ALA A CA 1
ATOM 1103 C C . ALA A 1 147 ? 43.174 15.531 13.271 1.00 49.17 147 ALA A C 1
ATOM 1104 O O . ALA A 1 147 ? 44.370 15.566 12.984 1.00 57.06 147 ALA A O 1
ATOM 1106 N N . HIS A 1 148 ? 42.728 15.061 14.414 1.00 43.74 148 HIS A N 1
ATOM 1107 C CA . HIS A 1 148 ? 43.635 14.573 15.427 1.00 53.36 148 HIS A CA 1
ATOM 1108 C C . HIS A 1 148 ? 44.132 13.162 15.200 1.00 46.34 148 HIS A C 1
ATOM 1109 O O . HIS A 1 148 ? 45.097 12.702 15.821 1.00 43.49 148 HIS A O 1
ATOM 1122 N N . GLY A 1 149 ? 43.433 12.482 14.304 1.00 41.64 149 GLY A N 1
ATOM 1123 C CA . GLY A 1 149 ? 43.744 11.119 13.945 1.00 40.67 149 GLY A CA 1
ATOM 1124 C C . GLY A 1 149 ? 43.697 10.076 15.067 1.00 46.75 149 GLY A C 1
ATOM 1125 O O . GLY A 1 149 ? 44.161 8.941 14.901 1.00 48.14 149 GLY A O 1
ATOM 1126 N N . LYS A 1 150 ? 43.138 10.398 16.221 1.00 34.13 150 LYS A N 1
ATOM 1127 C CA . LYS A 1 150 ? 43.093 9.374 17.249 1.00 29.25 150 LYS A CA 1
ATOM 1128 C C . LYS A 1 150 ? 41.945 8.398 17.016 1.00 28.01 150 LYS A C 1
ATOM 1129 O O . LYS A 1 150 ? 41.085 8.598 16.141 1.00 28.53 150 LYS A O 1
ATOM 1135 N N . LYS A 1 151 ? 41.933 7.316 17.776 1.00 26.90 151 LYS A N 1
ATOM 1136 C CA . LYS A 1 151 ? 40.854 6.337 17.624 1.00 29.76 151 LYS A CA 1
ATOM 1137 C C . LYS A 1 151 ? 39.549 6.900 18.138 1.00 39.85 151 LYS A C 1
ATOM 1138 O O . LYS A 1 151 ? 38.462 6.520 17.692 1.00 41.00 151 LYS A O 1
ATOM 1144 N N . ALA A 1 152 ? 39.647 7.786 19.116 1.00 36.82 152 ALA A N 1
ATOM 1145 C CA . ALA A 1 152 ? 38.420 8.288 19.667 1.00 31.45 152 ALA A CA 1
ATOM 1146 C C . ALA A 1 152 ? 38.484 9.686 20.148 1.00 30.97 152 ALA A C 1
ATOM 1147 O O . ALA A 1 152 ? 39.536 10.131 20.607 1.00 35.47 152 ALA A O 1
ATOM 1149 N N . THR A 1 153 ? 37.293 10.278 20.067 1.00 33.55 153 THR A N 1
ATOM 1150 C CA . THR A 1 153 ? 36.982 11.632 20.520 1.00 40.62 153 THR A CA 1
ATOM 1151 C C . THR A 1 153 ? 35.694 11.651 21.369 1.00 41.59 153 THR A C 1
ATOM 1152 O O . THR A 1 153 ? 34.701 11.001 20.992 1.00 36.84 153 THR A O 1
ATOM 1156 N N . LEU A 1 154 ? 35.716 12.385 22.507 1.00 30.38 154 LEU A N 1
ATOM 1157 C CA . LEU A 1 154 ? 34.528 12.568 23.339 1.00 27.03 154 LEU A CA 1
ATOM 1158 C C . LEU A 1 154 ? 34.223 14.056 23.493 1.00 35.24 154 LEU A C 1
ATOM 1159 O O . LEU A 1 154 ? 35.095 14.894 23.289 1.00 32.64 154 LEU A O 1
ATOM 1164 N N . THR A 1 155 ? 32.984 14.405 23.833 1.00 23.84 155 THR A N 1
ATOM 1165 C CA . THR A 1 155 ? 32.649 15.804 24.068 1.00 19.86 155 THR A CA 1
ATOM 1166 C C . THR A 1 155 ? 32.677 16.053 25.572 1.00 25.55 155 THR A C 1
ATOM 1167 O O . THR A 1 155 ? 31.925 15.417 26.350 1.00 21.06 155 THR A O 1
ATOM 1171 N N . ALA A 1 156 ? 33.585 16.956 25.956 1.00 22.85 156 ALA A N 1
ATOM 1172 C CA . ALA A 1 156 ? 33.741 17.341 27.352 1.00 26.39 156 ALA A CA 1
ATOM 1173 C C . ALA A 1 156 ? 32.798 18.501 27.663 1.00 24.64 156 ALA A C 1
ATOM 1174 O O . ALA A 1 156 ? 32.635 19.428 26.875 1.00 29.59 156 ALA A O 1
ATOM 1176 N N . THR A 1 157 ? 32.122 18.421 2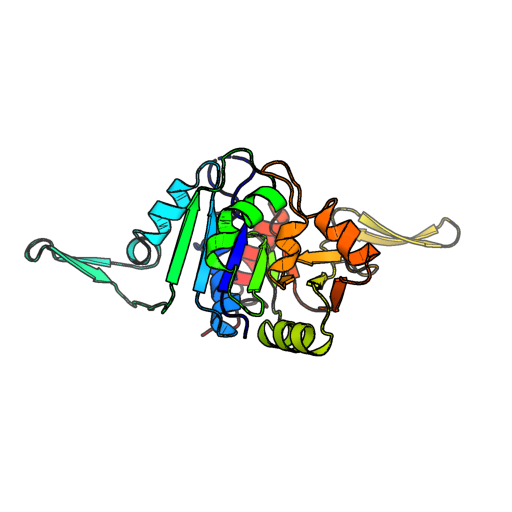8.800 1.00 20.60 157 THR A N 1
ATOM 1177 C CA . THR A 1 157 ? 31.159 19.449 29.145 1.00 16.56 157 THR A CA 1
ATOM 1178 C C . THR A 1 157 ? 31.140 19.765 30.615 1.00 22.72 157 THR A C 1
ATOM 1179 O O . THR A 1 157 ? 31.656 19.021 31.426 1.00 24.52 157 THR A O 1
ATOM 1183 N N . PHE A 1 158 ? 30.470 20.863 30.937 1.00 25.27 158 PHE A N 1
ATOM 1184 C CA . PHE A 1 158 ? 30.263 21.283 32.312 1.00 25.53 158 PHE A CA 1
ATOM 1185 C C . PHE A 1 158 ? 28.926 20.705 32.740 1.00 34.24 158 PHE A C 1
ATOM 1186 O O . PHE A 1 158 ? 27.880 20.860 32.084 1.00 36.32 158 PHE A O 1
ATOM 1194 N N . PRO A 1 159 ? 28.971 20.011 33.854 1.00 35.51 159 PRO A N 1
ATOM 1195 C CA . PRO A 1 159 ? 27.795 19.333 34.382 1.00 30.33 159 PRO A CA 1
ATOM 1196 C C . PRO A 1 159 ? 26.905 20.178 35.273 1.00 35.87 159 PRO A C 1
ATOM 1197 O O . PRO A 1 159 ? 27.298 21.201 35.839 1.00 28.64 159 PRO A O 1
ATOM 1201 N N . PRO A 1 160 ? 25.679 19.697 35.405 1.00 39.29 160 PRO A N 1
ATOM 1202 C CA . PRO A 1 160 ? 24.720 20.349 36.264 1.00 40.89 160 PRO A CA 1
ATOM 1203 C C . PRO A 1 160 ? 25.148 20.136 37.710 1.00 36.87 160 PRO A C 1
ATOM 1204 O O . PRO A 1 160 ? 25.805 19.159 38.051 1.00 28.90 160 PRO A O 1
ATOM 1208 N N . GLY A 1 161 ? 24.775 21.052 38.574 1.00 40.09 161 GLY A N 1
ATOM 1209 C CA . GLY A 1 161 ? 25.137 20.891 39.955 1.00 40.81 161 GLY A CA 1
ATOM 1210 C C . GLY A 1 161 ? 24.107 20.015 40.643 1.00 38.74 161 GLY A C 1
ATOM 1211 O O . GLY A 1 161 ? 22.909 20.121 40.361 1.00 39.84 161 GLY A O 1
ATOM 1212 N N . ARG A 1 162 ? 24.588 19.133 41.523 1.00 31.66 162 ARG A N 1
ATOM 1213 C CA . ARG A 1 162 ? 23.713 18.233 42.277 1.00 31.02 162 ARG A CA 1
ATOM 1214 C C . ARG A 1 162 ? 23.747 18.565 43.774 1.00 30.81 162 ARG A C 1
ATOM 1215 O O . ARG A 1 162 ? 22.945 18.070 44.560 1.00 25.49 162 ARG A O 1
ATOM 1223 N N . PHE A 1 163 ? 24.692 19.429 44.170 1.00 21.88 163 PHE A N 1
ATOM 1224 C CA . PHE A 1 163 ? 24.809 19.798 45.556 1.00 20.04 163 PHE A CA 1
ATOM 1225 C C . PHE A 1 163 ? 24.926 21.299 45.735 1.00 27.62 163 PHE A C 1
ATOM 1226 O O . PHE A 1 163 ? 24.941 22.055 44.760 1.00 30.08 163 PHE A O 1
ATOM 1234 N N . GLY A 1 164 ? 24.987 21.707 47.015 1.00 30.02 164 GLY A N 1
ATOM 1235 C CA . GLY A 1 164 ? 25.161 23.105 47.390 1.00 31.01 164 GLY A CA 1
ATOM 1236 C C . GLY A 1 164 ? 26.650 23.457 47.194 1.00 30.58 164 GLY A C 1
ATOM 1237 O O . GLY A 1 164 ? 27.536 22.913 47.874 1.00 20.45 164 GLY A O 1
ATOM 1238 N N . ALA A 1 165 ? 26.946 24.333 46.232 1.00 22.33 165 ALA A N 1
ATOM 1239 C CA . ALA A 1 165 ? 28.337 24.740 45.954 1.00 27.48 165 ALA A CA 1
ATOM 1240 C C . ALA A 1 165 ? 28.914 25.712 46.979 1.00 34.84 165 ALA A C 1
ATOM 1241 O O . ALA A 1 165 ? 28.214 26.628 47.439 1.00 32.34 165 ALA A O 1
ATOM 1243 N N . LEU A 1 166 ? 30.204 25.523 47.320 1.00 31.84 166 LEU A N 1
ATOM 1244 C CA . LEU A 1 166 ? 30.851 26.377 48.322 1.00 33.93 166 LEU A CA 1
ATOM 1245 C C . LEU A 1 166 ? 32.114 27.129 47.916 1.00 39.63 166 LEU A C 1
ATOM 1246 O O . LEU A 1 166 ? 32.967 26.564 47.237 1.00 34.04 166 LEU A O 1
ATOM 1251 N N . ASP A 1 167 ? 32.244 28.385 48.395 1.00 31.94 167 ASP A N 1
ATOM 1252 C CA . ASP A 1 167 ? 33.451 29.217 48.180 1.00 26.39 167 ASP A CA 1
ATOM 1253 C C . ASP A 1 167 ? 34.083 29.403 49.543 1.00 29.98 167 ASP A C 1
ATOM 1254 O O . ASP A 1 167 ? 33.712 30.270 50.337 1.00 32.21 167 ASP A O 1
ATOM 1259 N N . ILE A 1 168 ? 35.021 28.519 49.850 1.00 35.67 168 ILE A N 1
ATOM 1260 C CA . ILE A 1 168 ? 35.654 28.560 51.153 1.00 30.90 168 ILE A CA 1
ATOM 1261 C C . ILE A 1 168 ? 37.045 29.118 51.199 1.00 37.31 168 ILE A C 1
ATOM 1262 O O . ILE A 1 168 ? 37.917 28.841 50.356 1.00 36.90 168 ILE A O 1
ATOM 1267 N N . GLN A 1 169 ? 37.221 29.874 52.257 1.00 33.82 169 GLN A N 1
ATOM 1268 C CA . GLN A 1 169 ? 38.489 30.469 52.501 1.00 47.13 169 GLN A CA 1
ATOM 1269 C C . GLN A 1 169 ? 38.734 30.642 53.953 1.00 32.66 169 GLN A C 1
ATOM 1270 O O . GLN A 1 169 ? 37.932 31.242 54.683 1.00 33.02 169 GLN A O 1
ATOM 1281 N N . ALA A 1 170 ? 39.857 30.093 54.357 1.00 29.69 170 ALA A N 1
ATOM 1282 C CA . ALA A 1 170 ? 40.179 30.207 55.752 1.00 42.12 170 ALA A CA 1
ATOM 1283 C C . ALA A 1 170 ? 39.047 29.679 56.646 1.00 39.92 170 ALA A C 1
ATOM 1284 O O . ALA A 1 170 ? 38.781 30.242 57.721 1.00 34.09 170 ALA A O 1
ATOM 1286 N N . GLY A 1 171 ? 38.397 28.582 56.194 1.00 33.29 171 GLY A N 1
ATOM 1287 C CA . GLY A 1 171 ? 37.313 27.940 56.945 1.00 23.87 171 GLY A CA 1
ATOM 1288 C C . GLY A 1 171 ? 36.024 28.726 56.878 1.00 32.06 171 GLY A C 1
ATOM 1289 O O . GLY A 1 171 ? 35.005 28.352 57.434 1.00 36.69 171 GLY A O 1
ATOM 1290 N N . GLN A 1 172 ? 36.062 29.825 56.165 1.00 25.42 172 GLN A N 1
ATOM 1291 C CA . GLN A 1 172 ? 34.888 30.593 56.067 1.00 24.56 172 GLN A CA 1
ATOM 1292 C C . GLN A 1 172 ? 34.290 30.433 54.710 1.00 33.66 172 GLN A C 1
ATOM 1293 O O . GLN A 1 172 ? 35.005 30.521 53.719 1.00 36.30 172 GLN A O 1
ATOM 1299 N N . VAL A 1 173 ? 32.972 30.205 54.690 1.00 36.45 173 VAL A N 1
ATOM 1300 C CA . VAL A 1 173 ? 32.232 30.075 53.444 1.00 38.41 173 VAL A CA 1
ATOM 1301 C C . VAL A 1 173 ? 31.951 31.465 52.945 1.00 36.91 173 VAL A C 1
ATOM 1302 O O . VAL A 1 173 ? 31.098 32.163 53.464 1.00 32.68 173 VAL A O 1
ATOM 1306 N N . ARG A 1 174 ? 32.694 31.868 51.949 1.00 33.52 174 ARG A N 1
ATOM 1307 C CA . ARG A 1 174 ? 32.514 33.188 51.413 1.00 38.83 174 ARG A CA 1
ATOM 1308 C C . ARG A 1 174 ? 31.219 33.343 50.616 1.00 41.13 174 ARG A C 1
ATOM 1309 O O . ARG A 1 174 ? 30.583 34.399 50.612 1.00 36.46 174 ARG A O 1
ATOM 1317 N N . SER A 1 175 ? 30.820 32.269 49.950 1.00 34.68 175 SER A N 1
ATOM 1318 C CA . SER A 1 175 ? 29.629 32.258 49.137 1.00 29.86 175 SER A CA 1
ATOM 1319 C C . SER A 1 175 ? 29.047 30.854 49.058 1.00 38.69 175 SER A C 1
ATOM 1320 O O . SER A 1 175 ? 29.775 29.850 49.152 1.00 35.88 175 SER A O 1
ATOM 1323 N N . PHE A 1 176 ? 27.725 30.813 48.912 1.00 35.07 176 PHE A N 1
ATOM 1324 C CA . PHE A 1 176 ? 26.954 29.582 48.823 1.00 34.12 176 PHE A CA 1
ATOM 1325 C C . PHE A 1 176 ? 26.025 29.637 47.638 1.00 31.65 176 PHE A C 1
ATOM 1326 O O . PHE A 1 176 ? 25.318 30.624 47.491 1.00 33.31 176 PHE A O 1
ATOM 1334 N N . GLN A 1 177 ? 26.017 28.587 46.815 1.00 28.30 177 GLN A N 1
ATOM 1335 C CA . GLN A 1 177 ? 25.152 28.478 45.634 1.00 23.04 177 GLN A CA 1
ATOM 1336 C C . GLN A 1 177 ? 24.583 27.073 45.544 1.00 28.95 177 GLN A C 1
ATOM 1337 O O . GLN A 1 177 ? 25.308 26.073 45.487 1.00 28.26 177 GLN A O 1
ATOM 1343 N N . GLU A 1 178 ? 23.270 27.008 45.537 1.00 30.97 178 GLU A N 1
ATOM 1344 C CA . GLU A 1 178 ? 22.589 25.738 45.442 1.00 26.63 178 GLU A CA 1
ATOM 1345 C C . GLU A 1 178 ? 22.586 25.241 44.007 1.00 33.17 178 GLU A C 1
ATOM 1346 O O . GLU A 1 178 ? 22.050 25.920 43.133 1.00 26.63 178 GLU A O 1
ATOM 1352 N N . LYS A 1 179 ? 23.189 24.063 43.795 1.00 33.37 179 LYS A N 1
ATOM 1353 C CA . LYS A 1 179 ? 23.260 23.394 42.499 1.00 32.85 179 LYS A CA 1
ATOM 1354 C C . LYS A 1 179 ? 23.448 24.293 41.271 1.00 42.31 179 LYS A C 1
ATOM 1355 O O . LYS A 1 179 ? 22.611 24.373 40.348 1.00 35.39 179 LYS A O 1
ATOM 1361 N N . PRO A 1 180 ? 24.595 24.944 41.262 1.00 37.72 180 PRO A N 1
ATOM 1362 C CA . PRO A 1 180 ? 25.016 25.831 40.197 1.00 35.80 180 PRO A CA 1
ATOM 1363 C C . PRO A 1 180 ? 25.438 25.064 38.937 1.00 33.42 180 PRO A C 1
ATOM 1364 O O . PRO A 1 180 ? 25.841 23.906 38.973 1.00 33.13 180 PRO A O 1
ATOM 1368 N N . LYS A 1 181 ? 25.361 25.751 37.818 1.00 44.49 181 LYS A N 1
ATOM 1369 C CA . LYS A 1 181 ? 25.690 25.204 36.517 1.00 57.76 181 LYS A CA 1
ATOM 1370 C C . LYS A 1 181 ? 27.102 24.694 36.127 1.00 63.88 181 LYS A C 1
ATOM 1371 O O . LYS A 1 181 ? 27.445 24.802 34.932 1.00 64.79 181 LYS A O 1
ATOM 1377 N N . GLY A 1 182 ? 27.862 24.114 37.112 1.00 44.33 182 GLY A N 1
ATOM 1378 C CA . GLY A 1 182 ? 29.200 23.496 36.978 1.00 36.08 182 GLY A CA 1
ATOM 1379 C C . GLY A 1 182 ? 30.300 24.417 36.453 1.00 53.96 182 GLY A C 1
ATOM 1380 O O . GLY A 1 182 ? 30.216 24.994 35.355 1.00 42.78 182 GLY A O 1
ATOM 1381 N N . ASP A 1 183 ? 31.378 24.581 37.225 1.00 67.67 183 ASP A N 1
ATOM 1382 C CA . ASP A 1 183 ? 32.432 25.501 36.772 1.00 71.10 183 ASP A CA 1
ATOM 1383 C C . ASP A 1 183 ? 33.896 25.093 37.002 1.00 68.11 183 ASP A C 1
ATOM 1384 O O . ASP A 1 183 ? 34.819 25.922 36.938 1.00 55.99 183 ASP A O 1
ATOM 1389 N N . GLY A 1 184 ? 34.129 23.812 37.259 1.00 70.22 184 GLY A N 1
ATOM 1390 C CA . GLY A 1 184 ? 35.492 23.361 37.439 1.00 70.22 184 GLY A CA 1
ATOM 1391 C C . GLY A 1 184 ? 35.970 22.447 36.313 1.00 64.70 184 GLY A C 1
ATOM 1392 O O . GLY A 1 184 ? 36.358 22.861 35.216 1.00 57.51 184 GLY A O 1
ATOM 1393 N N . ALA A 1 185 ? 35.929 21.163 36.596 1.00 58.66 185 ALA A N 1
ATOM 1394 C CA . ALA A 1 185 ? 36.368 20.227 35.602 1.00 54.19 185 ALA A CA 1
ATOM 1395 C C . ALA A 1 185 ? 35.232 19.755 34.714 1.00 37.47 185 ALA A C 1
ATOM 1396 O O . ALA A 1 185 ? 34.141 19.496 35.177 1.00 29.25 185 ALA A O 1
ATOM 1398 N N . MET A 1 186 ? 35.542 19.651 33.429 1.00 31.55 186 MET A N 1
ATOM 1399 C CA . MET A 1 186 ? 34.634 19.185 32.417 1.00 27.55 186 MET A CA 1
ATOM 1400 C C . MET A 1 186 ? 34.471 17.679 32.583 1.00 35.26 186 MET A C 1
ATOM 1401 O O . MET A 1 186 ? 35.333 16.968 33.103 1.00 23.44 186 MET A O 1
ATOM 1406 N N . ILE A 1 187 ? 33.350 17.166 32.156 1.00 32.03 187 ILE A N 1
ATOM 1407 C CA . ILE A 1 187 ? 33.149 15.753 32.302 1.00 23.93 187 ILE A CA 1
ATOM 1408 C C . ILE A 1 187 ? 32.774 15.173 30.971 1.00 25.88 187 ILE A C 1
ATOM 1409 O O . ILE A 1 187 ? 32.746 15.929 29.999 1.00 23.41 187 ILE A O 1
ATOM 1414 N N . ASN A 1 188 ? 32.496 13.854 30.979 1.00 28.34 188 ASN A N 1
ATOM 1415 C CA . ASN A 1 188 ? 32.100 13.112 29.798 1.00 27.09 188 ASN A CA 1
ATOM 1416 C C . ASN A 1 188 ? 30.703 13.513 29.380 1.00 22.67 188 ASN A C 1
ATOM 1417 O O . ASN A 1 188 ? 29.715 13.124 29.997 1.00 22.17 188 ASN A O 1
ATOM 1422 N N . GLY A 1 189 ? 30.618 14.310 28.333 1.00 18.09 189 GLY A N 1
ATOM 1423 C CA . GLY A 1 189 ? 29.306 14.710 27.897 1.00 20.30 189 GLY A CA 1
ATOM 1424 C C . GLY A 1 189 ? 28.803 13.760 26.830 1.00 24.43 189 GLY A C 1
ATOM 1425 O O . GLY A 1 189 ? 27.744 13.957 26.295 1.00 21.37 189 GLY A O 1
ATOM 1426 N N . GLY A 1 190 ? 29.574 12.737 26.489 1.00 26.23 190 GLY A N 1
ATOM 1427 C CA . GLY A 1 190 ? 29.136 11.812 25.469 1.00 22.48 190 GLY A CA 1
ATOM 1428 C C . GLY A 1 190 ? 29.471 12.345 24.104 1.00 25.11 190 GLY A C 1
ATOM 1429 O O . GLY A 1 190 ? 30.601 12.714 23.829 1.00 28.84 190 GLY A O 1
ATOM 1430 N N . PHE A 1 191 ? 28.491 12.377 23.240 1.00 22.20 191 PHE A N 1
ATOM 1431 C CA . PHE A 1 191 ? 28.712 12.867 21.897 1.00 28.44 191 PHE A CA 1
ATOM 1432 C C . PHE A 1 191 ? 30.065 12.430 21.317 1.00 33.57 191 PHE A C 1
ATOM 1433 O O . PHE A 1 191 ? 30.909 13.223 20.890 1.00 28.02 191 PHE A O 1
ATOM 1441 N N . PHE A 1 192 ? 30.270 11.128 21.287 1.00 25.46 192 PHE A N 1
ATOM 1442 C CA . PHE A 1 192 ? 31.506 10.606 20.743 1.00 23.42 192 PHE A CA 1
ATOM 1443 C C . PHE A 1 192 ? 31.572 10.532 19.217 1.00 22.12 192 PHE A C 1
ATOM 1444 O O . PHE A 1 192 ? 30.559 10.440 18.496 1.00 19.90 192 PHE A O 1
ATOM 1452 N N . VAL A 1 193 ? 32.814 10.524 18.764 1.00 23.39 193 VAL A N 1
ATOM 1453 C CA . VAL A 1 193 ? 33.172 10.336 17.366 1.00 25.15 193 VAL A CA 1
ATOM 1454 C C . VAL A 1 193 ? 34.170 9.204 17.463 1.00 32.18 193 VAL A C 1
ATOM 1455 O O . VAL A 1 193 ? 35.139 9.315 18.225 1.00 27.84 193 VAL A O 1
ATOM 1459 N N . LEU A 1 194 ? 33.885 8.092 16.785 1.00 26.54 194 LEU A N 1
ATOM 1460 C CA . LEU A 1 194 ? 34.769 6.959 16.920 1.00 23.95 194 LEU A CA 1
ATOM 1461 C C . LEU A 1 194 ? 35.041 6.209 15.663 1.00 31.14 194 LEU A C 1
ATOM 1462 O O . LEU A 1 194 ? 34.262 6.154 14.710 1.00 33.48 194 LEU A O 1
ATOM 1467 N N . ASN A 1 195 ? 36.184 5.581 15.739 1.00 32.75 195 ASN A N 1
ATOM 1468 C CA . ASN A 1 195 ? 36.627 4.715 14.690 1.00 36.03 195 ASN A CA 1
ATOM 1469 C C . ASN A 1 195 ? 36.109 3.352 15.137 1.00 44.66 195 ASN A C 1
ATOM 1470 O O . ASN A 1 195 ? 36.011 3.086 16.342 1.00 38.72 195 ASN A O 1
ATOM 1475 N N . PRO A 1 196 ? 35.748 2.506 14.188 1.00 44.71 196 PRO A N 1
ATOM 1476 C CA . PRO A 1 196 ? 35.215 1.171 14.481 1.00 45.86 196 PRO A CA 1
ATOM 1477 C C . PRO A 1 196 ? 36.108 0.162 15.256 1.00 48.27 196 PRO A C 1
ATOM 1478 O O . PRO A 1 196 ? 35.632 -0.843 15.807 1.00 47.67 196 PRO A O 1
ATOM 1482 N N . SER A 1 197 ? 37.413 0.442 15.340 1.00 39.33 197 SER A N 1
ATOM 1483 C CA . SER A 1 197 ? 38.358 -0.415 16.064 1.00 39.52 197 SER A CA 1
ATOM 1484 C C . SER A 1 197 ? 38.113 -0.386 17.556 1.00 39.94 197 SER A C 1
ATOM 1485 O O . SER A 1 197 ? 38.540 -1.252 18.304 1.00 43.17 197 SER A O 1
ATOM 1488 N N . VAL A 1 198 ? 37.436 0.644 18.004 1.00 38.45 198 VAL A N 1
ATOM 1489 C CA . VAL A 1 198 ? 37.180 0.728 19.414 1.00 36.81 198 VAL A CA 1
ATOM 1490 C C . VAL A 1 198 ? 36.363 -0.481 19.813 1.00 31.47 198 VAL A C 1
ATOM 1491 O O . VAL A 1 198 ? 36.453 -0.989 20.935 1.00 24.62 198 VAL A O 1
ATOM 1495 N N . ILE A 1 199 ? 35.567 -0.967 18.868 1.00 25.79 199 ILE A N 1
ATOM 1496 C CA . ILE A 1 199 ? 34.741 -2.118 19.209 1.00 24.51 199 ILE A CA 1
ATOM 1497 C C . ILE A 1 199 ? 35.528 -3.324 19.647 1.00 31.39 199 ILE A C 1
ATOM 1498 O O . ILE A 1 199 ? 35.066 -4.152 20.436 1.00 30.22 199 ILE A O 1
ATOM 1503 N N . ASP A 1 200 ? 36.737 -3.397 19.137 1.00 38.44 200 ASP A N 1
ATOM 1504 C CA . ASP A 1 200 ? 37.603 -4.504 19.473 1.00 45.77 200 ASP A CA 1
ATOM 1505 C C . ASP A 1 200 ? 37.937 -4.505 20.963 1.00 44.40 200 ASP A C 1
ATOM 1506 O O . ASP A 1 200 ? 38.304 -5.515 21.569 1.00 36.91 200 ASP A O 1
ATOM 1511 N N . LEU A 1 201 ? 37.788 -3.349 21.586 1.00 40.73 201 LEU A N 1
ATOM 1512 C CA . LEU A 1 201 ? 38.063 -3.291 23.005 1.00 40.43 201 LEU A CA 1
ATOM 1513 C C . LEU A 1 201 ? 36.882 -3.796 23.822 1.00 41.44 201 LEU A C 1
ATOM 1514 O O . LEU A 1 201 ? 36.983 -3.861 25.043 1.00 43.23 201 LEU A O 1
ATOM 1519 N N . ILE A 1 202 ? 35.758 -4.109 23.171 1.00 37.13 202 ILE A N 1
ATOM 1520 C CA . ILE A 1 202 ? 34.565 -4.559 23.887 1.00 37.56 202 ILE A CA 1
ATOM 1521 C C . ILE A 1 202 ? 34.461 -6.063 23.878 1.00 35.96 202 ILE A C 1
ATOM 1522 O O . ILE A 1 202 ? 34.394 -6.703 22.833 1.00 36.25 202 ILE A O 1
ATOM 1527 N N . ASP A 1 203 ? 34.467 -6.628 25.062 1.00 33.48 203 ASP A N 1
ATOM 1528 C CA . ASP A 1 203 ? 34.442 -8.071 25.180 1.00 37.72 203 ASP A CA 1
ATOM 1529 C C . ASP A 1 203 ? 33.108 -8.759 25.022 1.00 47.57 203 ASP A C 1
ATOM 1530 O O . ASP A 1 203 ? 33.000 -9.786 24.353 1.00 46.61 203 ASP A O 1
ATOM 1535 N N . ASN A 1 204 ? 32.100 -8.191 25.656 1.00 41.32 204 ASN A N 1
ATOM 1536 C CA . ASN A 1 204 ? 30.795 -8.785 25.607 1.00 37.99 204 ASN A CA 1
ATOM 1537 C C . ASN A 1 204 ? 29.711 -7.831 26.050 1.00 36.00 204 ASN A C 1
ATOM 1538 O O . ASN A 1 204 ? 29.941 -6.649 26.346 1.00 34.53 204 ASN A O 1
ATOM 1543 N N . ASP A 1 205 ? 28.528 -8.425 26.139 1.00 27.77 205 ASP A N 1
ATOM 1544 C CA . ASP A 1 205 ? 27.336 -7.725 26.545 1.00 34.48 205 ASP A CA 1
ATOM 1545 C C . ASP A 1 205 ? 27.497 -7.016 27.867 1.00 37.00 205 ASP A C 1
ATOM 1546 O O . ASP A 1 205 ? 26.901 -5.951 28.076 1.00 38.46 205 ASP A O 1
ATOM 1551 N N . ALA A 1 206 ? 28.291 -7.613 28.762 1.00 29.37 206 ALA A N 1
ATOM 1552 C CA . ALA A 1 206 ? 28.458 -7.003 30.057 1.00 34.98 206 ALA A CA 1
ATOM 1553 C C . ALA A 1 206 ? 29.490 -5.896 30.101 1.00 42.41 206 ALA A C 1
ATOM 1554 O O . ALA A 1 206 ? 29.731 -5.312 31.144 1.00 43.21 206 ALA A O 1
ATOM 1556 N N . THR A 1 207 ? 30.088 -5.598 28.968 1.00 30.42 207 THR A N 1
ATOM 1557 C CA . THR A 1 207 ? 31.056 -4.540 28.985 1.00 31.16 207 THR A CA 1
ATOM 1558 C C . THR A 1 207 ? 30.408 -3.174 29.107 1.00 27.77 207 THR A C 1
ATOM 1559 O O . THR A 1 207 ? 29.489 -2.827 28.368 1.00 29.83 207 THR A O 1
ATOM 1563 N N . THR A 1 208 ? 30.911 -2.405 30.056 1.00 22.58 208 THR A N 1
ATOM 1564 C CA . THR A 1 208 ? 30.465 -1.044 30.245 1.00 25.56 208 THR A CA 1
ATOM 1565 C C . THR A 1 208 ? 31.483 -0.187 29.540 1.00 28.68 208 THR A C 1
ATOM 1566 O O . THR A 1 208 ? 32.668 -0.217 29.878 1.00 29.96 208 THR A O 1
ATOM 1570 N N . TRP A 1 209 ? 31.009 0.553 28.568 1.00 22.84 209 TRP A N 1
ATOM 1571 C CA . TRP A 1 209 ? 31.837 1.431 27.757 1.00 28.99 209 TRP A CA 1
ATOM 1572 C C . TRP A 1 209 ? 32.789 2.336 28.543 1.00 31.41 209 TRP A C 1
ATOM 1573 O O . TRP A 1 209 ? 33.993 2.473 28.265 1.00 31.91 209 TRP A O 1
ATOM 1584 N N . GLU A 1 210 ? 32.207 2.956 29.541 1.00 25.28 210 GLU A N 1
ATOM 1585 C CA . GLU A 1 210 ? 32.882 3.888 30.408 1.00 24.92 210 GLU A CA 1
ATOM 1586 C C . GLU A 1 210 ? 33.880 3.226 31.308 1.00 34.15 210 GLU A C 1
ATOM 1587 O O . GLU A 1 210 ? 34.534 3.857 32.139 1.00 27.40 210 GLU A O 1
ATOM 1593 N N . GLN A 1 211 ? 34.032 1.940 31.122 1.00 29.45 211 GLN A N 1
ATOM 1594 C CA . GLN A 1 211 ? 34.991 1.271 31.943 1.00 28.48 211 GLN A CA 1
ATOM 1595 C C . GLN A 1 211 ? 36.269 1.029 31.159 1.00 30.60 211 GLN A C 1
ATOM 1596 O O . GLN A 1 211 ? 36.909 1.964 30.690 1.00 30.79 211 GLN A O 1
ATOM 1602 N N . GLU A 1 212 ? 36.610 -0.246 30.998 1.00 28.95 212 GLU A N 1
ATOM 1603 C CA . GLU A 1 212 ? 37.799 -0.684 30.274 1.00 28.45 212 GLU A CA 1
ATOM 1604 C C . GLU A 1 212 ? 38.051 -0.011 28.948 1.00 33.33 212 GLU A C 1
ATOM 1605 O O . GLU A 1 212 ? 39.161 0.491 28.741 1.00 35.70 212 GLU A O 1
ATOM 1611 N N . PRO A 1 213 ? 37.046 -0.012 28.049 1.00 35.59 213 PRO A N 1
ATOM 1612 C CA . PRO A 1 213 ? 37.200 0.619 26.751 1.00 30.97 213 PRO A CA 1
ATOM 1613 C C . PRO A 1 213 ? 37.704 2.038 26.870 1.00 34.88 213 PRO A C 1
ATOM 1614 O O . PRO A 1 213 ? 38.820 2.345 26.412 1.00 30.98 213 PRO A O 1
ATOM 1618 N N . LEU A 1 214 ? 36.885 2.888 27.507 1.00 23.92 214 LEU A N 1
ATOM 1619 C CA . LEU A 1 214 ? 37.304 4.270 27.658 1.00 29.77 214 LEU A CA 1
ATOM 1620 C C . LEU A 1 214 ? 38.625 4.469 28.421 1.00 30.98 214 LEU A C 1
ATOM 1621 O O . LEU A 1 214 ? 39.507 5.216 28.010 1.00 24.27 214 LEU A O 1
ATOM 1626 N N . MET A 1 215 ? 38.777 3.818 29.553 1.00 26.58 215 MET A N 1
ATOM 1627 C CA . MET A 1 215 ? 40.009 4.004 30.263 1.00 28.00 215 MET A CA 1
ATOM 1628 C C . MET A 1 215 ? 41.228 3.602 29.457 1.00 36.93 215 MET A C 1
ATOM 1629 O O . MET A 1 215 ? 42.291 4.222 29.513 1.00 40.43 215 MET A O 1
ATOM 1634 N N . THR A 1 216 ? 41.069 2.551 28.696 1.00 26.30 216 THR A N 1
ATOM 1635 C CA . THR A 1 216 ? 42.161 2.071 27.893 1.00 28.88 216 THR A CA 1
ATOM 1636 C C . THR A 1 216 ? 42.579 3.082 26.851 1.00 35.36 216 THR A C 1
ATOM 1637 O O . THR A 1 216 ? 43.760 3.383 26.671 1.00 29.42 216 THR A O 1
ATOM 1641 N N . LEU A 1 217 ? 41.579 3.585 26.156 1.00 28.23 217 LEU A N 1
ATOM 1642 C CA . LEU A 1 217 ? 41.775 4.559 25.117 1.00 26.60 217 LEU A CA 1
ATOM 1643 C C . LEU A 1 217 ? 42.477 5.791 25.621 1.00 32.24 217 LEU A C 1
ATOM 1644 O O . LEU A 1 217 ? 43.376 6.348 24.983 1.00 32.10 217 LEU A O 1
ATOM 1649 N N . ALA A 1 218 ? 42.030 6.239 26.773 1.00 24.95 218 ALA A N 1
ATOM 1650 C CA . ALA A 1 218 ? 42.660 7.420 27.313 1.00 29.11 218 ALA A CA 1
ATOM 1651 C C . ALA A 1 218 ? 44.093 7.047 27.554 1.00 42.17 218 ALA A C 1
ATOM 1652 O O . ALA A 1 218 ? 45.036 7.730 27.165 1.00 41.50 218 ALA A O 1
ATOM 1654 N N . GLN A 1 219 ? 44.180 5.922 28.234 1.00 38.02 219 GLN A N 1
ATOM 1655 C CA . GLN A 1 219 ? 45.414 5.296 28.637 1.00 42.74 219 GLN A CA 1
ATOM 1656 C C . GLN A 1 219 ? 46.400 5.129 27.484 1.00 52.95 219 GLN A C 1
ATOM 1657 O O . GLN A 1 219 ? 47.601 5.412 27.616 1.00 40.26 219 GLN A O 1
ATOM 1663 N N . GLN A 1 220 ? 45.873 4.641 26.353 1.00 51.17 220 GLN A N 1
ATOM 1664 C CA . GLN A 1 220 ? 46.647 4.399 25.147 1.00 42.33 220 GLN A CA 1
ATOM 1665 C C . GLN A 1 220 ? 46.950 5.697 24.423 1.00 42.80 220 GLN A C 1
ATOM 1666 O O . GLN A 1 220 ? 47.636 5.707 23.409 1.00 40.07 220 GLN A O 1
ATOM 1672 N N . GLY A 1 221 ? 46.407 6.800 24.919 1.00 37.29 221 GLY A N 1
ATOM 1673 C CA . GLY A 1 221 ? 46.612 8.065 24.255 1.00 37.06 221 GLY A CA 1
ATOM 1674 C C . GLY A 1 221 ? 45.729 8.118 22.999 1.00 45.83 221 GLY A C 1
ATOM 1675 O O . GLY A 1 221 ? 45.984 8.899 22.070 1.00 36.11 221 GLY A O 1
ATOM 1676 N N . GLU A 1 222 ? 44.674 7.277 22.976 1.00 41.69 222 GLU A N 1
ATOM 1677 C CA . GLU A 1 222 ? 43.776 7.232 21.825 1.00 33.18 222 GLU A CA 1
ATOM 1678 C C . GLU A 1 222 ? 42.467 7.960 22.044 1.00 35.56 222 GLU A C 1
ATOM 1679 O O . GLU A 1 222 ? 41.514 7.831 21.280 1.00 36.82 222 GLU A O 1
ATOM 1685 N N . LEU A 1 223 ? 42.444 8.759 23.096 1.00 30.06 223 LEU A N 1
ATOM 1686 C CA . LEU A 1 223 ? 41.241 9.492 23.396 1.00 31.25 223 LEU A CA 1
ATOM 1687 C C . LEU A 1 223 ? 41.413 11.014 23.555 1.00 31.26 223 LEU A C 1
ATOM 1688 O O . LEU A 1 223 ? 42.095 11.522 24.455 1.00 22.50 223 LEU A O 1
ATOM 1693 N N . MET A 1 224 ? 40.754 11.726 22.638 1.00 23.74 224 MET A N 1
ATOM 1694 C CA . MET A 1 224 ? 40.736 13.172 22.592 1.00 25.81 224 MET A CA 1
ATOM 1695 C C . MET A 1 224 ? 39.446 13.757 23.148 1.00 33.32 224 MET A C 1
ATOM 1696 O O . MET A 1 224 ? 38.384 13.115 23.166 1.00 28.46 224 MET A O 1
ATOM 1701 N N . ALA A 1 225 ? 39.543 15.013 23.584 1.00 33.91 225 ALA A N 1
ATOM 1702 C CA . ALA A 1 225 ? 38.405 15.737 24.131 1.00 29.23 225 ALA A CA 1
ATOM 1703 C C . ALA A 1 225 ? 38.074 17.009 23.370 1.00 36.63 225 ALA A C 1
ATOM 1704 O O . ALA A 1 225 ? 38.902 17.892 23.216 1.00 36.32 225 ALA A O 1
ATOM 1706 N N . PHE A 1 226 ? 36.847 17.099 22.885 1.00 29.09 226 PHE A N 1
ATOM 1707 C CA . PHE A 1 226 ? 36.386 18.279 22.194 1.00 26.35 226 PHE A CA 1
ATOM 1708 C C . PHE A 1 226 ? 35.655 19.035 23.276 1.00 33.35 226 PHE A C 1
ATOM 1709 O O . PHE A 1 226 ? 34.615 18.582 23.755 1.00 35.08 226 PHE A O 1
ATOM 1717 N N . GLU A 1 227 ? 36.219 20.137 23.710 1.00 29.99 227 GLU A N 1
ATOM 1718 C CA . GLU A 1 227 ? 35.587 20.852 24.786 1.00 26.36 227 GLU A CA 1
ATOM 1719 C C . GLU A 1 227 ? 34.471 21.749 24.346 1.00 30.26 227 GLU A C 1
ATOM 1720 O O . GLU A 1 227 ? 34.640 22.576 23.438 1.00 27.66 227 GLU A O 1
ATOM 1726 N N . HIS A 1 228 ? 33.336 21.565 25.028 1.00 25.76 228 HIS A N 1
ATOM 1727 C CA . HIS A 1 228 ? 32.134 22.344 24.747 1.00 27.44 228 HIS A CA 1
ATOM 1728 C C . HIS A 1 228 ? 31.760 23.108 25.998 1.00 35.94 228 HIS A C 1
ATOM 1729 O O . HIS A 1 228 ? 31.038 22.543 26.829 1.00 35.12 228 HIS A O 1
ATOM 1736 N N . PRO A 1 229 ? 32.276 24.366 26.123 1.00 35.94 229 PRO A N 1
ATOM 1737 C CA . PRO A 1 229 ? 32.025 25.200 27.293 1.00 29.68 229 PRO A CA 1
ATOM 1738 C C . PRO A 1 229 ? 30.590 25.700 27.366 1.00 36.57 229 PRO A C 1
ATOM 1739 O O . PRO A 1 229 ? 30.176 26.195 28.415 1.00 34.55 229 PRO A O 1
ATOM 1743 N N . GLY A 1 230 ? 29.839 25.564 26.253 1.00 28.40 230 GLY A N 1
ATOM 1744 C CA . GLY A 1 230 ? 28.444 26.004 26.151 1.00 24.17 230 GLY A CA 1
ATOM 1745 C C . GLY A 1 230 ? 27.354 25.084 26.746 1.00 29.77 230 GLY A C 1
ATOM 1746 O O . GLY A 1 230 ? 27.606 24.294 27.659 1.00 32.33 230 GLY A O 1
ATOM 1747 N N . PHE A 1 231 ? 26.126 25.214 26.207 1.00 28.05 231 PHE A N 1
ATOM 1748 C CA . PHE A 1 231 ? 24.939 24.463 26.621 1.00 27.26 231 PHE A CA 1
ATOM 1749 C C . PHE A 1 231 ? 24.981 22.927 26.398 1.00 30.21 231 PHE A C 1
ATOM 1750 O O . PHE A 1 231 ? 25.219 22.426 25.303 1.00 33.20 231 PHE A O 1
ATOM 1758 N N . TRP A 1 232 ? 24.721 22.193 27.483 1.00 22.54 232 TRP A N 1
ATOM 1759 C CA . TRP A 1 232 ? 24.685 20.751 27.595 1.00 22.01 232 TRP A CA 1
ATOM 1760 C C . TRP A 1 232 ? 23.944 20.388 28.864 1.00 26.89 232 TRP A C 1
ATOM 1761 O O . TRP A 1 232 ? 24.347 20.752 29.991 1.00 28.47 232 TRP A O 1
ATOM 1772 N N . GLN A 1 233 ? 22.870 19.641 28.661 1.00 19.66 233 GLN A N 1
ATOM 1773 C CA . GLN A 1 233 ? 22.048 19.216 29.763 1.00 18.40 233 GLN A CA 1
ATOM 1774 C C . GLN A 1 233 ? 21.567 17.775 29.636 1.00 26.61 233 GLN A C 1
ATOM 1775 O O . GLN A 1 233 ? 20.986 17.378 28.618 1.00 35.50 233 GLN A O 1
ATOM 1781 N N . PRO A 1 234 ? 21.834 16.981 30.682 1.00 23.56 234 PRO A N 1
ATOM 1782 C CA . PRO A 1 234 ? 21.422 15.589 30.714 1.00 24.97 234 PRO A CA 1
ATOM 1783 C C . PRO A 1 234 ? 20.088 15.583 31.429 1.00 36.35 234 PRO A C 1
ATOM 1784 O O . PRO A 1 234 ? 19.834 16.500 32.208 1.00 35.50 234 PRO A O 1
ATOM 1788 N N . MET A 1 235 ? 19.239 14.583 31.173 1.00 36.02 235 MET A N 1
ATOM 1789 C CA . MET A 1 235 ? 17.939 14.532 31.837 1.00 34.45 235 MET A CA 1
ATOM 1790 C C . MET A 1 235 ? 17.943 13.366 32.768 1.00 37.85 235 MET A C 1
ATOM 1791 O O . MET A 1 235 ? 17.576 12.265 32.363 1.00 43.44 235 MET A O 1
ATOM 1796 N N . ASP A 1 236 ? 18.398 13.617 33.989 1.00 28.87 236 ASP A N 1
ATOM 1797 C CA . ASP A 1 236 ? 18.539 12.565 34.970 1.00 30.93 236 ASP A CA 1
ATOM 1798 C C . ASP A 1 236 ? 17.522 12.652 36.081 1.00 37.16 236 ASP A C 1
ATOM 1799 O O . ASP A 1 236 ? 16.984 11.656 36.584 1.00 35.14 236 ASP A O 1
ATOM 1804 N N . THR A 1 237 ? 17.312 13.885 36.463 1.00 33.11 237 THR A N 1
ATOM 1805 C CA . THR A 1 237 ? 16.410 14.204 37.517 1.00 28.20 237 THR A CA 1
ATOM 1806 C C . THR A 1 237 ? 15.172 14.896 36.961 1.00 31.88 237 THR A C 1
ATOM 1807 O O . THR A 1 237 ? 15.120 15.280 35.793 1.00 41.10 237 THR A O 1
ATOM 1811 N N . LEU A 1 238 ? 14.175 15.025 37.825 1.00 27.62 238 LEU A N 1
ATOM 1812 C CA . LEU A 1 238 ? 12.919 15.642 37.516 1.00 32.13 238 LEU A CA 1
ATOM 1813 C C . LEU A 1 238 ? 13.151 17.119 37.429 1.00 30.92 238 LEU A C 1
ATOM 1814 O O . LEU A 1 238 ? 12.548 17.847 36.645 1.00 36.48 238 LEU A O 1
ATOM 1819 N N . ARG A 1 239 ? 14.080 17.550 38.253 1.00 26.30 239 ARG A N 1
ATOM 1820 C CA . ARG A 1 239 ? 14.445 18.946 38.236 1.00 31.94 239 ARG A CA 1
ATOM 1821 C C . ARG A 1 239 ? 14.972 19.236 36.829 1.00 36.29 239 ARG A C 1
ATOM 1822 O O . ARG A 1 239 ? 14.648 20.237 36.195 1.00 33.15 239 ARG A O 1
ATOM 1830 N N . ASP A 1 240 ? 15.791 18.295 36.333 1.00 33.99 240 ASP A N 1
ATOM 1831 C CA . ASP A 1 240 ? 16.352 18.352 34.990 1.00 30.74 240 ASP A CA 1
ATOM 1832 C C . ASP A 1 240 ? 15.178 18.466 34.012 1.00 34.72 240 ASP A C 1
ATOM 1833 O O . ASP A 1 240 ? 15.053 19.386 33.193 1.00 34.15 240 ASP A O 1
ATOM 1838 N N . LYS A 1 241 ? 14.286 17.495 34.132 1.00 29.56 241 LYS A N 1
ATOM 1839 C CA . LYS A 1 241 ? 13.125 17.484 33.283 1.00 28.71 241 LYS A CA 1
ATOM 1840 C C . LYS A 1 241 ? 12.421 18.813 33.238 1.00 27.87 241 LYS A C 1
ATOM 1841 O O . LYS A 1 241 ? 12.160 19.363 32.164 1.00 27.25 241 LYS A O 1
ATOM 1847 N N . VAL A 1 242 ? 12.078 19.303 34.424 1.00 26.75 242 VAL A N 1
ATOM 1848 C CA . VAL A 1 242 ? 11.350 20.556 34.566 1.00 23.54 242 VAL A CA 1
ATOM 1849 C C . VAL A 1 242 ? 12.083 21.724 33.947 1.00 32.73 242 VAL A C 1
ATOM 1850 O O . VAL A 1 242 ? 11.507 22.573 33.250 1.00 32.16 242 VAL A O 1
ATOM 1854 N N . TYR A 1 243 ? 13.389 21.743 34.216 1.00 29.77 243 TYR A N 1
ATOM 1855 C CA . TYR A 1 243 ? 14.278 22.772 33.710 1.00 25.41 243 TYR A CA 1
ATOM 1856 C C . TYR A 1 243 ? 14.249 22.822 32.196 1.00 30.16 243 TYR A C 1
ATOM 1857 O O . TYR A 1 243 ? 14.101 23.881 31.559 1.00 30.40 243 TYR A O 1
ATOM 1866 N N . LEU A 1 244 ? 14.415 21.617 31.638 1.00 29.05 244 LEU A N 1
ATOM 1867 C CA . LEU A 1 244 ? 14.418 21.426 30.196 1.00 26.84 244 LEU A CA 1
ATOM 1868 C C . LEU A 1 244 ? 13.090 21.794 29.569 1.00 33.59 244 LEU A C 1
ATOM 1869 O O . LEU A 1 244 ? 13.038 22.476 28.552 1.00 32.24 244 LEU A O 1
ATOM 1874 N N . GLU A 1 245 ? 12.010 21.335 30.191 1.00 33.68 245 GLU A N 1
ATOM 1875 C CA . GLU A 1 245 ? 10.688 21.646 29.712 1.00 30.20 245 GLU A CA 1
ATOM 1876 C C . GLU A 1 245 ? 10.411 23.134 29.765 1.00 35.93 245 GLU A C 1
ATOM 1877 O O . GLU A 1 245 ? 9.797 23.690 28.847 1.00 31.89 245 GLU A O 1
ATOM 1883 N N . GLY A 1 246 ? 10.880 23.783 30.830 1.00 29.47 246 GLY A N 1
ATOM 1884 C CA . GLY A 1 246 ? 10.668 25.208 30.922 1.00 28.84 246 GLY A CA 1
ATOM 1885 C C . GLY A 1 246 ? 11.297 25.928 29.733 1.00 37.45 246 GLY A C 1
ATOM 1886 O O . GLY A 1 246 ? 10.663 26.731 29.043 1.00 34.74 246 GLY A O 1
ATOM 1887 N N . LEU A 1 247 ? 12.579 25.620 29.526 1.00 36.54 247 LEU A N 1
ATOM 1888 C CA . LEU A 1 247 ? 13.394 26.180 28.460 1.00 34.17 247 LEU A CA 1
ATOM 1889 C C . LEU A 1 247 ? 12.706 26.066 27.117 1.00 37.53 247 LEU A C 1
ATOM 1890 O O . LEU A 1 247 ? 12.660 27.004 26.312 1.00 34.67 247 LEU A O 1
ATOM 1895 N N . TRP A 1 248 ? 12.194 24.865 26.905 1.00 29.62 248 TRP A N 1
ATOM 1896 C CA . TRP A 1 248 ? 11.496 24.510 25.693 1.00 29.22 248 TRP A CA 1
ATOM 1897 C C . TRP A 1 248 ? 10.237 25.333 25.623 1.00 39.49 248 TRP A C 1
ATOM 1898 O O . TRP A 1 248 ? 9.982 25.981 24.608 1.00 36.66 248 TRP A O 1
ATOM 1909 N N . GLU A 1 249 ? 9.459 25.320 26.718 1.00 34.90 249 GLU A N 1
ATOM 1910 C CA . GLU A 1 249 ? 8.218 26.079 26.723 1.00 36.13 249 GLU A CA 1
ATOM 1911 C C . GLU A 1 249 ? 8.437 27.549 26.457 1.00 44.18 249 GLU A C 1
ATOM 1912 O O . GLU A 1 249 ? 7.746 28.097 25.604 1.00 40.21 249 GLU A O 1
ATOM 1918 N N . LYS A 1 250 ? 9.404 28.145 27.181 1.00 39.35 250 LYS A N 1
ATOM 1919 C CA . LYS A 1 250 ? 9.767 29.550 27.073 1.00 36.19 250 LYS A CA 1
ATOM 1920 C C . LYS A 1 250 ? 10.335 29.936 25.724 1.00 43.93 250 LYS A C 1
ATOM 1921 O O . LYS A 1 250 ? 10.516 31.119 25.469 1.00 47.43 250 LYS A O 1
ATOM 1927 N N . GLY A 1 251 ? 10.640 28.965 24.864 1.00 40.17 251 GLY A N 1
ATOM 1928 C CA . GLY A 1 251 ? 11.197 29.283 23.550 1.00 36.74 251 GLY A CA 1
ATOM 1929 C C . GLY A 1 251 ? 12.655 29.680 23.668 1.00 42.97 251 GLY A C 1
ATOM 1930 O O . GLY A 1 251 ? 13.210 30.424 22.851 1.00 39.61 251 GLY A O 1
ATOM 1931 N N . LYS A 1 252 ? 13.265 29.152 24.720 1.00 43.03 252 LYS A N 1
ATOM 1932 C CA . LYS A 1 252 ? 14.647 29.436 24.991 1.00 42.07 252 LYS A CA 1
ATOM 1933 C C . LYS A 1 252 ? 15.514 28.206 25.154 1.00 45.22 252 LYS A C 1
ATOM 1934 O O . LYS A 1 252 ? 16.363 28.185 26.040 1.00 42.76 252 LYS A O 1
ATOM 1940 N N . ALA A 1 253 ? 15.293 27.195 24.298 1.00 41.89 253 ALA A N 1
ATOM 1941 C CA . ALA A 1 253 ? 16.074 25.941 24.294 1.00 36.86 253 ALA A CA 1
ATOM 1942 C C . ALA A 1 253 ? 17.337 26.094 23.412 1.00 36.78 253 ALA A C 1
ATOM 1943 O O . ALA A 1 253 ? 17.223 26.152 22.178 1.00 28.52 253 ALA A O 1
ATOM 1945 N N . PRO A 1 254 ? 18.541 26.173 24.036 1.00 34.81 254 PRO A N 1
ATOM 1946 C CA . PRO A 1 254 ? 19.773 26.349 23.280 1.00 27.83 254 PRO A CA 1
ATOM 1947 C C . PRO A 1 254 ? 20.077 25.231 22.275 1.00 40.11 254 PRO A C 1
ATOM 1948 O O . PRO 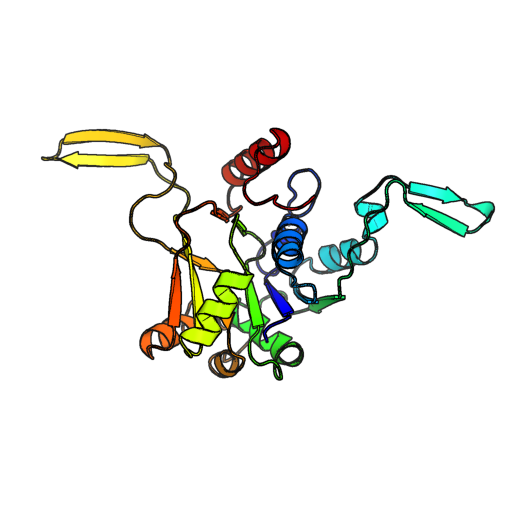A 1 254 ? 20.690 25.478 21.233 1.00 41.00 254 PRO A O 1
ATOM 1952 N N . TRP A 1 255 ? 19.612 24.012 22.564 1.00 29.15 255 TRP A N 1
ATOM 1953 C CA . TRP A 1 255 ? 19.784 22.875 21.676 1.00 27.69 255 TRP A CA 1
ATOM 1954 C C . TRP A 1 255 ? 18.779 22.940 20.508 1.00 27.47 255 TRP A C 1
ATOM 1955 O O . TRP A 1 255 ? 18.930 22.311 19.478 1.00 32.04 255 TRP A O 1
ATOM 1966 N N . LYS A 1 256 ? 17.712 23.714 20.614 1.00 32.97 256 LYS A N 1
ATOM 1967 C CA . LYS A 1 256 ? 16.789 23.746 19.488 1.00 31.60 256 LYS A CA 1
ATOM 1968 C C . LYS A 1 256 ? 17.255 24.717 18.436 1.00 41.93 256 LYS A C 1
ATOM 1969 O O . LYS A 1 256 ? 16.920 25.889 18.465 1.00 45.67 256 LYS A O 1
ATOM 1975 N N . THR A 1 257 ? 18.039 24.235 17.499 1.00 39.23 257 THR A N 1
ATOM 1976 C CA . THR A 1 257 ? 18.586 25.102 16.478 1.00 39.48 257 THR A CA 1
ATOM 1977 C C . THR A 1 257 ? 17.944 24.913 15.135 1.00 46.65 257 THR A C 1
ATOM 1978 O O . THR A 1 257 ? 18.368 25.462 14.118 1.00 51.99 257 THR A O 1
ATOM 1982 N N . TRP A 1 258 ? 16.933 24.102 15.117 1.00 43.55 258 TRP A N 1
ATOM 1983 C CA . TRP A 1 258 ? 16.313 23.871 13.859 1.00 44.11 258 TRP A CA 1
ATOM 1984 C C . TRP A 1 258 ? 15.144 24.817 13.669 1.00 51.29 258 TRP A C 1
ATOM 1985 O O . TRP A 1 258 ? 14.762 25.520 14.617 1.00 44.61 258 TRP A O 1
ATOM 1996 N N . GLU A 1 259 ? 14.605 24.796 12.435 1.00 56.64 259 GLU A N 1
ATOM 1997 C CA . GLU A 1 259 ? 13.476 25.612 12.021 1.00 66.93 259 GLU A CA 1
ATOM 1998 C C . GLU A 1 259 ? 12.156 25.230 12.706 1.00 86.93 259 GLU A C 1
ATOM 1999 O O . GLU A 1 259 ? 11.479 26.142 13.235 1.00 100.00 259 GLU A O 1
#

B-factor: mean 39.65, std 18.99, range [9.12, 100.0]

Organism: Salmonella typhi (NCBI:txid90370)

InterPro domains:
  IPR005835 Nucleotidyl transferase domain [PF00483] (2-209)
  IPR013446 Glucose-1-phosphate cytidylyltransferase-like [PTHR47183] (1-257)
  IPR013446 Glucose-1-phosphate cytidylyltransferase-like [cd02524] (3-254)
  IPR029044 Nucleotide-diphospho-sugar transferases [G3DSA:3.90.550.10] (1-257)
  IPR029044 Nucleotide-diphospho-sugar transferases [SSF53448] (1-256)
  IPR046981 Glucose-1-phosphate cytidylyltransferase [TIGR02623] (1-256)

Solvent-accessible surface area: 12929 Å² total; per-residue (Å²): 81,10,42,48,0,0,0,14,1,23,36,167,53,135,90,5,83,4,14,36,68,0,22,51,50,4,0,0,17,0,0,0,24,4,2,6,59,46,51,9,74,49,2,6,0,0,2,6,88,76,8,163,53,0,84,64,8,32,83,47,26,47,78,94,52,32,109,42,47,110,47,160,112,107,148,113,73,59,27,60,167,112,162,102,38,89,32,104,42,43,40,23,88,0,13,89,97,10,89,37,0,0,5,0,77,100,0,28,134,89,2,135,131,30,103,0,0,2,0,1,47,4,23,4,0,2,60,4,70,3,122,30,2,18,76,64,3,132,89,35,59,73,54,0,0,22,1,9,0,49,37,26,15,77,167,27,40,100,53,90,86,116,76,114,77,159,60,122,103,80,60,40,128,24,142,64,83,50,65,55,2,0,6,1,0,0,36,23,49,0,15,120,41,2,109,76,60,74,10,38,0,56,83,94,0,15,99,41,0,54,158,100,37,46,42,64,48,36,115,19,105,40,36,32,9,9,9,78,52,130,123,5,63,91,67,0,32,16,26,42,130,146,66,138,14,50,1,85,84,26,203